Protein 8CDF (pdb70)

Solvent-accessible surface area: 15017 Å² total; per-residue (Å²): 166,84,44,17,1,68,16,68,91,11,105,66,9,108,47,0,16,48,0,36,1,52,104,125,6,6,132,62,2,43,121,85,0,68,131,25,71,2,93,22,0,36,190,99,34,135,3,15,80,130,0,1,126,22,1,10,65,38,0,59,83,72,0,66,77,7,0,25,136,2,0,76,54,18,56,39,0,0,0,9,0,25,2,67,44,4,92,60,54,163,20,8,63,49,0,0,18,4,0,0,0,0,0,9,10,0,2,80,1,49,146,6,92,100,44,37,64,7,18,0,85,61,61,51,119,163,178,94,211,97,38,132,38,28,58,46,3,16,1,18,17,1,78,65,132,102,66,11,29,0,1,0,35,0,9,0,6,52,88,68,25,97,46,3,38,16,20,0,0,0,0,68,43,6,88,94,11,87,83,29,40,162,65,104,5,0,117,78,80,3,90,0,16,32,83,177,144,177,55,7,127,15,27,0,4,72,74,34,180,120,44,95,20,5,1,27,6,14,50,79,36,10,54,54,151,64,175,97,2,23,63,13,11,59,84,0,24,93,12,1,54,105,7,190,15,46,17,50,2,65,9,60,34,0,54,0,0,0,0,9,5,31,10,0,0,4,2,45,41,104,16,71,100,70,116,95,9,68,8,7,38,1,58,2,55,0,64,27,56,104,104,67,165,140,217,149,118,174,237

InterPro domains:
  IPR015038 Glutarate 2-hydroxylase GlaH [MF_01083] (1-325)
  IPR015038 Glutarate 2-hydroxylase GlaH [NF002814] (1-315)
  IPR015038 Glutarate 2-hydroxylase GlaH [PF08943] (21-314)
  IPR042098 Glutarate 2-hydroxylase superfamily [G3DSA:3.60.130.10] (15-325)
  IPR050411 Alpha-ketoglutarate-dependent hydroxylases [PTHR10696] (65-309)

GO terms:
  GO:0008198 ferrous iron binding (F, IDA)
  GO:0019477 L-lysine catabolic process (P, IDA)
  GO:0050498 oxidoreductase activity, acting on paired donors, with incorporation or reduction of molecular oxygen, with 2-oxoglutarate as one donor, and the other dehydrogenated (F, IDA)
  GO:0005506 iron ion binding (F, IDA)
  GO:0042802 identical protein binding (F, IDA)
  GO:0032991 protein-containing complex (C, IDA)
  GO:0090549 response to carbon starvation (P, IEP)
  GO:0106343 glutarate dioxygenase activity (F, IDA)

Secondary structure (DSSP, 8-state):
--TTEEEEE-SS-TTEEEEEE-HHHHHHHHHHTTTS-HHHHHH-THHHHHHHHHHHHTTTT-HHHHHHHHHH-TT--EEEEEETT--SGGGHHHHHHHHHHHHHHHEEEPPBTTTTBSSEEEEE---TT-TTS-EEEE-S-TTSSS---EEEEEEEEEES--B-PEEEEEGGG-TTHHHHHTSGGGGS-EEE-------EEE-SEEE-TTS-EEE---TTTEE--SHHHHHHHHHHHHHHHT-TT-EEE---TT-EEEEETTTEEEEE--B---TT-EEEEEEEEEEE-----------

Organism: Escherichia coli (strain K12) (NCBI:txid83333)

Sequence (299 aa):
QYSGFTLTPSAQSPRLLELTFTEQTTKQFLEQVAEWPVQALEYKSFLRFRVAKILDDLCANQLQPLLLKTLLNRAEGALLINAVGVDDVKQADEMVKLATAVAHLIGRSNFDAMSGQYYARFVVKNYLRQPHRVMELHNDGTYVEEITDYVLMMKIDEQNMQGGNSLLLHLDDWEHLDNYFRHPLARRPMRFAAPPSKDVFHPVFDVDQQ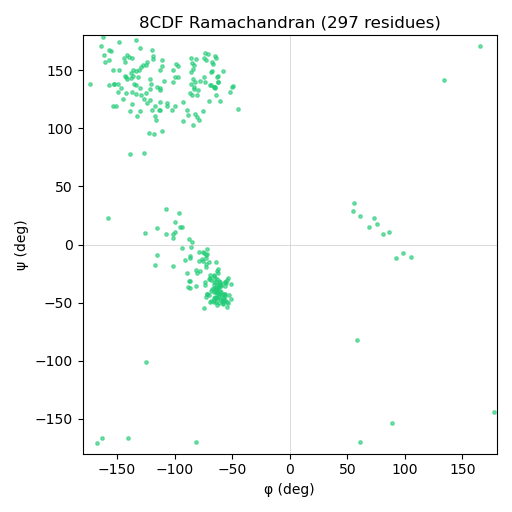GRPVMRYIDQFVQPKDFEEGVWLSELSDAIETSKGILSVPVPVGKFLLINNLFWLHGRDRFTPHPDLRRELMRQRGYFAYASNHYQTHQ

B-factor: mean 39.05, std 11.15, range [24.33, 93.3]

Nearest PDB structures (foldseek):
  8cdf-assembly1_A  TM=1.003E+00  e=8.420E-69  Escherichia coli
  2r6s-assembly1_A  TM=1.002E+00  e=2.067E-64  Escherichia coli
  6gpe-assembly2_B  TM=1.002E+00  e=1.137E-63  Escherichia coli K-12
  6hl9-assembly1_A  TM=9.805E-01  e=5.601E-62  Escherichia coli K-12
  6hl9-assembly2_B  TM=9.867E-01  e=1.314E-61  Escherichia coli K-12

Foldseek 3Di:
DFQQWDWAADPQDNQEIEIEGEQVLLVQLCVVCVVAFVVNCFVDVVVLQVSLVSSCVSRVVPLLVVLQCSLPDLSHNKYKYFYPPQAALVCLRSLVSVVSSNVNSFFAFDQDPVPRTSKDKDKDADVVNALQDWFAWFFPDLFDDDDWFKKKKAWNDWDPWAFWFKKKAFLVLQPCNCVLCVDVQQFFWFWFCDDPHDIDTGGQWDADPVRHIWGHDDPVGTDDPDPVNVVSVVVVRVSRRPGPRMTGHHHHNRMMMMGGRGRMIMIIHRIDHDNPTMIMMMMTIGDTDDDDPDDDDDD

Structure (mmCIF, N/CA/C/O backbone):
data_8CDF
#
_entry.id   8CDF
#
_cell.length_a   121.132
_cell.length_b   121.132
_cell.length_c   136.487
_cell.angle_alpha   90.000
_cell.angle_beta   90.000
_cell.angle_gamma   90.000
#
_symmetry.space_group_name_H-M   'I 4 2 2'
#
loop_
_entity.id
_entity.type
_entity.pdbx_description
1 polymer 'Glutarate 2-hydroxylase'
2 non-polymer 'FE (II) ION'
3 water water
#
loop_
_atom_site.group_PDB
_atom_site.id
_atom_site.type_symbol
_atom_site.label_atom_id
_atom_site.label_alt_id
_atom_site.label_comp_id
_atom_site.label_asym_id
_atom_site.label_entity_id
_atom_site.label_seq_id
_atom_site.pdbx_PDB_ins_code
_atom_site.Cartn_x
_atom_site.Cartn_y
_atom_site.Cartn_z
_atom_site.occupancy
_atom_site.B_iso_or_equiv
_atom_site.auth_seq_id
_atom_site.auth_comp_id
_atom_site.auth_asym_id
_atom_site.auth_atom_id
_atom_site.pdbx_PDB_model_num
ATOM 1 N N . GLN A 1 2 ? 46.07567 9.39496 19.46239 1.000 60.41727 16 GLN A N 1
ATOM 2 C CA . GLN A 1 2 ? 47.19440 8.90133 18.66014 1.000 61.31578 16 GLN A CA 1
ATOM 3 C C . GLN A 1 2 ? 48.56276 9.12627 19.32654 1.000 57.99289 16 GLN A C 1
ATOM 4 O O . GLN A 1 2 ? 48.69035 9.84475 20.32943 1.000 51.75480 16 GLN A O 1
ATOM 10 N N . TYR A 1 4 ? 52.12326 9.15618 19.24391 1.000 51.62221 18 TYR A N 1
ATOM 11 C CA . TYR A 1 4 ? 53.32332 9.69653 18.60867 1.000 46.50202 18 TYR A CA 1
ATOM 12 C C . TYR A 1 4 ? 54.54048 9.40663 19.46818 1.000 42.81848 18 TYR A C 1
ATOM 13 O O . TYR A 1 4 ? 54.41195 8.99134 20.60723 1.000 46.74445 18 TYR A O 1
ATOM 22 N N . SER A 1 5 ? 55.72820 9.66833 18.93577 1.000 44.19965 19 SER A N 1
ATOM 23 C CA . SER A 1 5 ? 56.95804 9.41481 19.67707 1.000 44.56683 19 SER A CA 1
ATOM 24 C C . SER A 1 5 ? 57.19326 10.54380 20.67814 1.000 47.85707 19 SER A C 1
ATOM 25 O O . SER A 1 5 ? 57.55471 11.65865 20.29226 1.000 48.56654 19 SER A O 1
ATOM 28 N N . GLY A 1 6 ? 56.98577 10.26431 21.96642 1.000 41.36317 20 GLY A N 1
ATOM 29 C CA . GLY A 1 6 ? 57.27439 11.21224 23.01920 1.000 43.10339 20 GLY A CA 1
ATOM 30 C C . GLY A 1 6 ? 56.07786 11.98702 23.52592 1.000 39.75230 20 GLY A C 1
ATOM 31 O O . GLY A 1 6 ? 56.20683 12.71799 24.51689 1.000 41.19951 20 GLY A O 1
ATOM 32 N N . PHE A 1 7 ? 54.92367 11.86111 22.88382 1.000 40.50953 21 PHE A N 1
ATOM 33 C CA . PHE A 1 7 ? 53.74679 12.58283 23.34094 1.000 39.87357 21 PHE A CA 1
ATOM 34 C C . PHE A 1 7 ? 52.51489 11.85286 22.84114 1.000 39.88766 21 PHE A C 1
ATOM 35 O O . PHE A 1 7 ? 52.60133 10.96987 21.98659 1.000 40.87282 21 PHE A O 1
ATOM 43 N N . THR A 1 8 ? 51.36096 12.23790 23.38534 1.000 39.07670 22 THR A N 1
ATOM 44 C CA . THR A 1 8 ? 50.07101 11.75124 22.92221 1.000 41.20674 22 THR A CA 1
ATOM 45 C C . THR A 1 8 ? 49.18842 12.93280 22.55673 1.000 40.36955 22 THR A C 1
ATOM 46 O O . THR A 1 8 ? 49.35689 14.04077 23.07265 1.000 39.33131 22 THR A O 1
ATOM 50 N N . LEU A 1 9 ? 48.24010 12.68189 21.66018 1.000 40.19563 23 LEU A N 1
ATOM 51 C CA . LEU A 1 9 ? 47.39916 13.72834 21.09131 1.000 43.58912 23 LEU A CA 1
ATOM 52 C C . LEU A 1 9 ? 45.95945 13.23449 21.03538 1.000 46.18950 23 LEU A C 1
ATOM 53 O O . LEU A 1 9 ? 45.68586 12.21970 20.38829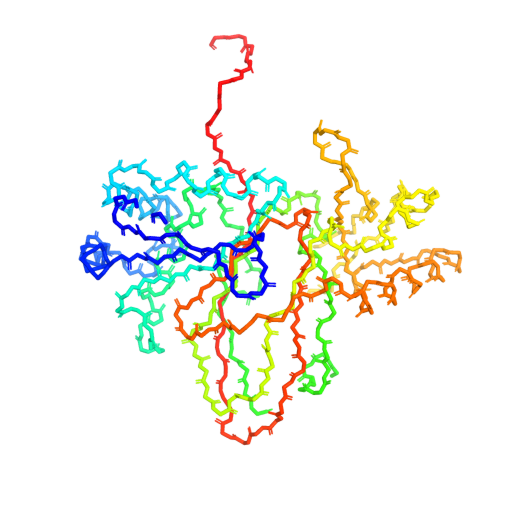 1.000 49.20764 23 LEU A O 1
ATOM 58 N N . THR A 1 10 ? 45.03537 13.94115 21.69871 1.000 40.51345 24 THR A N 1
ATOM 59 C CA . THR A 1 10 ? 43.62335 13.52456 21.73854 1.000 41.98872 24 THR A CA 1
ATOM 60 C C . THR A 1 10 ? 42.70372 14.73669 21.68993 1.000 38.26233 24 THR A C 1
ATOM 61 O O . THR A 1 10 ? 43.02576 15.77811 22.27298 1.000 42.00808 24 THR A O 1
ATOM 65 N N . PRO A 1 11 ? 41.54949 14.62509 21.03464 1.000 41.31610 25 PRO A N 1
ATOM 66 C CA . PRO A 1 11 ? 40.61150 15.75731 20.99272 1.000 38.87720 25 PRO A CA 1
ATOM 67 C C . PRO A 1 11 ? 40.09259 16.13891 22.37330 1.000 44.64621 25 PRO A C 1
ATOM 68 O O . PRO A 1 11 ? 39.84242 15.28525 23.22627 1.000 44.10379 25 PRO A O 1
ATOM 72 N N . SER A 1 12 ? 39.90345 17.44234 22.57290 1.000 37.93084 26 SER A N 1
ATOM 73 C CA . SER A 1 12 ? 39.38589 17.95218 23.82520 1.000 40.86569 26 SER A CA 1
ATOM 74 C C . SER A 1 12 ? 37.91337 17.60233 23.98938 1.000 40.70371 26 SER A C 1
ATOM 75 O O . SER A 1 12 ? 37.19502 17.33137 23.02498 1.000 38.95071 26 SER A O 1
ATOM 78 N N . ALA A 1 13 ? 37.44912 17.72075 25.22843 1.000 37.41126 27 ALA A N 1
ATOM 79 C CA . ALA A 1 13 ? 36.03585 17.57457 25.54107 1.000 39.92228 27 ALA A CA 1
ATOM 80 C C . ALA A 1 13 ? 35.20576 18.77988 25.12316 1.000 42.14922 27 ALA A C 1
ATOM 81 O O . ALA A 1 13 ? 33.97409 18.68619 25.10953 1.000 44.18502 27 ALA A O 1
ATOM 83 N N . GLN A 1 14 ? 35.82482 19.91833 24.81102 1.000 35.12867 28 GLN A N 1
ATOM 84 C CA . GLN A 1 14 ? 35.02325 21.06503 24.42434 1.000 33.07230 28 GLN A CA 1
ATOM 85 C C . GLN A 1 14 ? 34.75740 21.11919 22.92574 1.000 31.84840 28 GLN A C 1
ATOM 86 O O . GLN A 1 14 ? 33.75702 21.71941 22.51345 1.000 32.91783 28 GLN A O 1
ATOM 92 N N . SER A 1 15 ? 35.61603 20.49986 22.11409 1.000 34.16550 29 SER A N 1
ATOM 93 C CA . SER A 1 15 ? 35.58163 20.64812 20.66187 1.000 33.75532 29 SER A CA 1
ATOM 94 C C . SER A 1 15 ? 36.55410 19.71024 19.97167 1.000 33.03525 29 SER A C 1
ATOM 95 O O . SER A 1 15 ? 37.69850 19.56528 20.41037 1.000 34.27977 29 SER A O 1
ATOM 98 N N . PRO A 1 16 ? 36.15877 19.08371 18.85948 1.000 37.15572 30 PRO A N 1
ATOM 99 C CA . PRO A 1 16 ? 37.14933 18.37587 18.03485 1.000 34.05798 30 PRO A CA 1
ATOM 100 C C . PRO A 1 16 ? 38.18959 19.30652 17.41882 1.000 33.52668 30 PRO A C 1
ATOM 101 O O . PRO A 1 16 ? 39.21993 18.82461 16.94673 1.000 33.53793 30 PRO A O 1
ATOM 105 N N . ARG A 1 17 ? 37.95741 20.61538 17.41014 1.000 31.37680 31 ARG A N 1
ATOM 106 C CA . ARG A 1 17 ? 38.93420 21.52444 16.80337 1.000 33.76347 31 ARG A CA 1
ATOM 107 C C . ARG A 1 17 ? 40.13705 21.78123 17.70314 1.000 35.94918 31 ARG A C 1
ATOM 108 O O . ARG A 1 17 ? 41.20572 22.15577 17.20353 1.000 37.52972 31 ARG A O 1
ATOM 116 N N . LEU A 1 18 ? 39.98313 21.58378 19.00898 1.000 35.95900 32 LEU A N 1
ATOM 117 C CA . LEU A 1 18 ? 41.03208 21.80924 19.99804 1.000 32.81047 32 LEU A CA 1
ATOM 118 C C . LEU A 1 18 ? 41.63344 20.47219 20.40358 1.000 36.06781 32 LEU A C 1
ATOM 119 O O . LEU A 1 18 ? 40.94760 19.64471 21.00978 1.000 36.11163 32 LEU A O 1
ATOM 124 N N . LEU A 1 19 ? 42.90825 20.27118 20.09662 1.000 32.67387 33 LEU A N 1
ATOM 125 C CA . LEU A 1 19 ? 43.59587 19.02782 20.41080 1.000 36.04540 33 LEU A CA 1
ATOM 126 C C . LEU A 1 19 ? 44.43826 19.17146 21.67309 1.000 38.33556 33 LEU A C 1
ATOM 127 O O . LEU A 1 19 ? 45.04312 20.21862 21.92104 1.000 37.11579 33 LEU A O 1
ATOM 132 N N . GLU A 1 20 ? 44.50387 18.10320 22.46056 1.000 35.69110 34 GLU A N 1
ATOM 133 C CA . GLU A 1 20 ? 45.26498 18.10409 23.70015 1.000 35.10334 34 GLU A CA 1
ATOM 134 C C . GLU A 1 20 ? 46.52645 17.28543 23.49477 1.000 36.37623 34 GLU A C 1
ATOM 135 O O . GLU A 1 20 ? 46.45598 16.09477 23.17530 1.000 36.50308 34 GLU A O 1
ATOM 141 N N . LEU A 1 21 ? 47.67623 17.93347 23.65238 1.000 34.29911 35 LEU A N 1
ATOM 142 C CA . LEU A 1 21 ? 48.97398 17.32077 23.42328 1.000 34.25696 35 LEU A CA 1
ATOM 143 C C . LEU A 1 21 ? 49.68228 17.22080 24.76915 1.000 36.27027 35 LEU A C 1
ATOM 144 O O . LEU A 1 21 ? 49.85236 18.23133 25.45641 1.000 33.66017 35 LEU A O 1
ATOM 149 N N . THR A 1 22 ? 50.07105 16.00252 25.15724 1.000 34.60836 36 THR A N 1
ATOM 150 C CA . THR A 1 22 ? 50.70537 15.75219 26.44741 1.000 36.18021 36 THR A CA 1
ATOM 151 C C . THR A 1 22 ? 52.04358 15.06445 26.22688 1.000 34.57647 36 THR A C 1
ATOM 152 O O . THR A 1 22 ? 52.10110 13.98710 25.62719 1.000 37.72136 36 THR A O 1
ATOM 156 N N . PHE A 1 23 ? 53.11246 15.68125 26.71156 1.000 35.21936 37 PHE A N 1
ATOM 157 C CA . PHE A 1 23 ? 54.42349 15.05674 26.65209 1.000 34.74974 37 PHE A CA 1
ATOM 158 C C . PHE A 1 23 ? 54.54180 14.00266 27.75578 1.000 40.60899 37 PHE A C 1
ATOM 159 O O . PHE A 1 23 ? 54.06488 14.20627 28.87899 1.000 35.28118 37 PHE A O 1
ATOM 167 N N . THR A 1 24 ? 55.17702 12.87263 27.42956 1.000 39.49043 38 THR A N 1
ATOM 168 C CA . THR A 1 24 ? 55.27866 11.77731 28.38709 1.000 43.30252 38 THR A CA 1
ATOM 169 C C . THR A 1 24 ? 56.26375 12.12141 29.49387 1.000 42.98310 38 THR A C 1
ATOM 170 O O . THR A 1 24 ? 57.14922 12.96258 29.33594 1.000 41.69939 38 THR A O 1
ATOM 174 N N . GLU A 1 25 ? 56.11518 11.42884 30.62401 1.000 43.63580 39 GLU A N 1
ATOM 175 C CA . GLU A 1 25 ? 57.00359 11.65589 31.75654 1.000 42.04940 39 GLU A CA 1
ATOM 176 C C . GLU A 1 25 ? 58.46877 11.55517 31.35693 1.000 41.46955 39 GLU A C 1
ATOM 177 O O . GLU A 1 25 ? 59.29121 12.37665 31.77812 1.000 44.62116 39 GLU A O 1
ATOM 183 N N . GLN A 1 26 ? 58.81812 10.55071 30.55099 1.000 44.51181 40 GLN A N 1
ATOM 184 C CA . GLN A 1 26 ? 60.21629 10.37233 30.16852 1.000 45.99374 40 GLN A CA 1
ATOM 185 C C . GLN A 1 26 ? 60.70088 11.53427 29.31181 1.000 44.74473 40 GLN A C 1
ATOM 186 O O . GLN A 1 26 ? 61.79727 12.06327 29.53144 1.000 47.48721 40 GLN A O 1
ATOM 192 N N . THR A 1 27 ? 59.90314 11.93627 28.31709 1.000 45.11247 41 THR A N 1
ATOM 193 C CA . THR A 1 27 ? 60.28443 13.07620 27.48455 1.000 43.99495 41 THR A CA 1
ATOM 194 C C . THR A 1 27 ? 60.50997 14.31761 28.33456 1.000 40.64399 41 THR A C 1
ATOM 195 O O . THR A 1 27 ? 61.49833 15.03746 28.15297 1.000 40.89671 41 THR A O 1
ATOM 199 N N . THR A 1 28 ? 59.62725 14.55311 29.30247 1.000 42.26793 42 THR A N 1
ATOM 200 C CA . THR A 1 28 ? 59.73043 15.74922 30.12566 1.000 37.78915 42 THR A CA 1
ATOM 201 C C . THR A 1 28 ? 61.00009 15.73700 30.96283 1.000 42.25531 42 THR A C 1
ATOM 202 O O . THR A 1 28 ? 61.72736 16.73688 31.00811 1.000 43.67922 42 THR A O 1
ATOM 206 N N . LYS A 1 29 ? 61.31612 14.60339 31.59735 1.000 43.31756 43 LYS A N 1
ATOM 207 C CA . LYS A 1 29 ? 62.53188 14.53315 32.40253 1.000 42.10236 43 LYS A CA 1
ATOM 208 C C . LYS A 1 29 ? 63.77015 14.74429 31.54379 1.000 43.27056 43 LYS A C 1
ATOM 209 O O . LYS A 1 29 ? 64.66961 15.50709 31.90997 1.000 41.00764 43 LYS A O 1
ATOM 215 N N . GLN A 1 30 ? 63.83238 14.07710 30.39010 1.000 43.61252 44 GLN A N 1
ATOM 216 C CA . GLN A 1 30 ? 64.97748 14.26311 29.50137 1.000 47.50901 44 GLN A CA 1
ATOM 217 C C . GLN A 1 30 ? 65.06903 15.70222 29.00564 1.000 43.24648 44 GLN A C 1
ATOM 218 O O . GLN A 1 30 ? 66.16738 16.25333 28.89009 1.000 42.30926 44 GLN A O 1
ATOM 224 N N . PHE A 1 31 ? 63.92757 16.32752 28.71357 1.000 39.59294 45 PHE A N 1
ATOM 225 C CA . PHE A 1 31 ? 63.94589 17.72027 28.26706 1.000 40.21397 45 PHE A CA 1
ATOM 226 C C . PHE A 1 31 ? 64.53491 18.61512 29.34300 1.000 40.58686 45 PHE A C 1
ATOM 227 O O . PHE A 1 31 ? 65.45224 19.40279 29.08070 1.000 37.84715 45 PHE A O 1
ATOM 235 N N . LEU A 1 32 ? 64.03222 18.48343 30.57628 1.000 40.84341 46 LEU A N 1
ATOM 236 C CA . LEU A 1 32 ? 64.49102 19.34225 31.66109 1.000 40.83175 46 LEU A CA 1
ATOM 237 C C . LEU A 1 32 ? 65.96968 19.12805 31.95229 1.000 42.64186 46 LEU A C 1
ATOM 238 O O . LEU A 1 32 ? 66.69207 20.08454 32.25577 1.000 41.24401 46 LEU A O 1
ATOM 243 N N . GLU A 1 33 ? 66.43614 17.88050 31.86334 1.000 41.07501 47 GLU A N 1
ATOM 244 C CA . GLU A 1 33 ? 67.86108 17.60173 32.00910 1.000 41.45225 47 GLU A CA 1
ATOM 245 C C . GLU A 1 33 ? 68.67428 18.35158 30.96680 1.000 42.88380 47 GLU A C 1
ATOM 246 O O . GLU A 1 33 ? 69.67979 18.99535 31.28766 1.000 44.01044 47 GLU A O 1
ATOM 252 N N . GLN A 1 34 ? 68.26080 18.26137 29.70226 1.000 40.22442 48 GLN A N 1
ATOM 253 C CA . GLN A 1 34 ? 69.06851 18.76537 28.60703 1.000 39.93674 48 GLN A CA 1
ATOM 254 C C . GLN A 1 34 ? 68.99230 20.27757 28.44471 1.000 43.84802 48 GLN A C 1
ATOM 255 O O . GLN A 1 34 ? 69.83194 20.84199 27.73766 1.000 47.67335 48 GLN A O 1
ATOM 261 N N . VAL A 1 35 ? 68.02615 20.95271 29.06727 1.000 40.29799 49 VAL A N 1
ATOM 262 C CA . VAL A 1 35 ? 67.98578 22.41182 29.04155 1.000 41.85969 49 VAL A CA 1
ATOM 263 C C . VAL A 1 35 ? 68.37583 23.01106 30.38674 1.000 45.29143 49 VAL A C 1
ATOM 264 O O . VAL A 1 35 ? 68.24970 24.22665 30.58193 1.000 42.01332 49 VAL A O 1
ATOM 268 N N . ALA A 1 36 ? 68.87107 22.19137 31.31972 1.000 43.87058 50 ALA A N 1
ATOM 269 C CA . ALA A 1 36 ? 69.18229 22.69658 32.65446 1.000 45.00162 50 ALA A CA 1
ATOM 270 C C . ALA A 1 36 ? 70.31209 23.72226 32.63571 1.000 46.43242 50 ALA A C 1
ATOM 271 O O . ALA A 1 36 ? 70.35636 24.60377 33.49938 1.000 44.53522 50 ALA A O 1
ATOM 273 N N . GLU A 1 37 ? 71.23012 23.63562 31.66995 1.000 44.87566 51 GLU A N 1
ATOM 274 C CA . GLU A 1 37 ? 72.36691 24.55233 31.67577 1.000 47.07093 51 GLU A CA 1
ATOM 275 C C . GLU A 1 37 ? 71.99607 25.98178 31.28401 1.000 49.26285 51 GLU A C 1
ATOM 276 O O . GLU A 1 37 ? 72.83885 26.87859 31.42716 1.000 50.53711 51 GLU A O 1
ATOM 282 N N . TRP A 1 38 ? 70.77536 26.22759 30.81507 1.000 44.67821 52 TRP A N 1
ATOM 283 C CA . TRP A 1 38 ? 70.34146 27.58749 30.48213 1.000 44.61741 52 TRP A CA 1
ATOM 284 C C . TRP A 1 38 ? 69.19880 28.00857 31.38858 1.000 43.61602 52 TRP A C 1
ATOM 285 O O . TRP A 1 38 ? 68.06499 27.52417 31.21335 1.000 45.70383 52 TRP A O 1
ATOM 296 N N . PRO A 1 39 ? 69.41972 28.89861 32.34797 1.000 41.95462 53 PRO A N 1
ATOM 297 C CA . PRO A 1 39 ? 68.28669 29.47092 33.07992 1.000 41.61152 53 PRO A CA 1
ATOM 298 C C . PRO A 1 39 ? 67.40398 30.27165 32.13812 1.000 42.65766 53 PRO A C 1
ATOM 299 O O . PRO A 1 39 ? 67.81996 30.66823 31.04369 1.000 38.19372 53 PRO A O 1
ATOM 303 N N . VAL A 1 40 ? 66.15973 30.49780 32.57351 1.000 40.66476 54 VAL A N 1
ATOM 304 C CA . VAL A 1 40 ? 65.24292 31.34159 31.80884 1.000 39.17722 54 VAL A CA 1
ATOM 305 C C . VAL A 1 40 ? 65.90913 32.66799 31.46742 1.000 40.65900 54 VAL A C 1
ATOM 306 O O . VAL A 1 40 ? 65.68357 33.23485 30.38746 1.000 35.58126 54 VAL A O 1
ATOM 310 N N . GLN A 1 41 ? 66.76425 33.16651 32.36726 1.000 40.79910 55 GLN A N 1
ATOM 311 C CA . GLN A 1 41 ? 67.42652 34.44823 32.15033 1.000 40.82458 55 GLN A CA 1
ATOM 312 C C . GLN A 1 41 ? 68.36483 34.40914 30.94052 1.000 39.68801 55 GLN A C 1
ATOM 313 O O . GLN A 1 41 ? 68.52274 35.41808 30.24412 1.000 35.63465 55 GLN A O 1
ATOM 319 N N . ALA A 1 42 ? 68.97273 33.25563 30.66159 1.000 36.83733 56 ALA A N 1
ATOM 320 C CA . ALA A 1 42 ? 69.75856 33.11028 29.44311 1.000 39.31442 56 ALA A CA 1
ATOM 321 C C . ALA A 1 42 ? 68.86671 33.13069 28.20068 1.000 32.85560 56 ALA A C 1
ATOM 322 O O . ALA A 1 42 ? 69.23480 33.72227 27.18521 1.000 35.78237 56 ALA A O 1
ATOM 324 N N . LEU A 1 43 ? 67.69279 32.49256 28.25973 1.000 33.68846 57 LEU A N 1
ATOM 325 C CA . LEU A 1 43 ? 66.74361 32.56585 27.14535 1.000 34.15786 57 LEU A CA 1
ATOM 326 C C . LEU A 1 43 ? 66.28715 33.99908 26.89138 1.000 34.30136 57 LEU A C 1
ATOM 327 O O . LEU A 1 43 ? 66.03587 34.38533 25.74412 1.000 33.59716 57 LEU A O 1
ATOM 332 N N . GLU A 1 44 ? 66.15238 34.79668 27.95623 1.000 33.81970 58 GLU A N 1
ATOM 333 C CA . GLU A 1 44 ? 65.75927 36.19089 27.79426 1.000 33.46913 58 GLU A CA 1
ATOM 334 C C . GLU A 1 44 ? 66.84688 36.99349 27.09606 1.000 37.63777 58 GLU A C 1
ATOM 335 O O . GLU A 1 44 ? 66.54903 37.87719 26.28514 1.000 34.75592 58 GLU A O 1
ATOM 341 N N . TYR A 1 45 ? 68.11153 36.71117 27.40493 1.000 34.54451 59 TYR A N 1
ATOM 342 C CA . TYR A 1 45 ? 69.20386 37.53083 26.89298 1.000 38.40780 59 TYR A CA 1
ATOM 343 C C . TYR A 1 45 ? 69.68964 37.09540 25.51453 1.000 34.61962 59 TYR A C 1
ATOM 344 O O . TYR A 1 45 ? 70.12762 37.94231 24.73061 1.000 36.47879 59 TYR A O 1
ATOM 353 N N . LYS A 1 46 ? 69.61477 35.80885 25.19611 1.000 30.42472 60 LYS A N 1
ATOM 354 C CA . LYS A 1 46 ? 70.10767 35.26957 23.92506 1.000 34.73955 60 LYS A CA 1
ATOM 355 C C . LYS A 1 46 ? 68.96483 34.56218 23.19664 1.000 34.51368 60 LYS A C 1
ATOM 356 O O . LYS A 1 46 ? 68.68821 33.38324 23.44274 1.000 32.81146 60 LYS A O 1
ATOM 362 N N . SER A 1 47 ? 68.31366 35.26937 22.27482 1.000 30.49025 61 SER A N 1
ATOM 363 C CA . SER A 1 47 ? 67.14954 34.68996 21.62410 1.000 28.96480 61 SER A CA 1
ATOM 364 C C . SER A 1 47 ? 67.47568 33.44166 20.80590 1.000 29.82053 61 SER A C 1
ATOM 365 O O . SER A 1 47 ? 66.57615 32.61524 20.60328 1.000 30.75041 61 SER A O 1
ATOM 368 N N . PHE A 1 48 ? 68.72522 33.23639 20.35307 1.000 30.31297 62 PHE A N 1
ATOM 369 C CA . PHE A 1 48 ? 68.95215 31.97286 19.65083 1.000 29.05495 62 PHE A CA 1
ATOM 370 C C . PHE A 1 48 ? 68.71487 30.77639 20.56952 1.000 31.14727 62 PHE A C 1
ATOM 371 O O . PHE A 1 48 ? 68.36242 29.69819 20.07656 1.000 31.63160 62 PHE A O 1
ATOM 379 N N . LEU A 1 49 ? 68.83537 30.95355 21.89013 1.000 30.81282 63 LEU A N 1
ATOM 380 C CA . LEU A 1 49 ? 68.62193 29.82635 22.79635 1.000 32.70232 63 LEU A CA 1
ATOM 381 C C . LEU A 1 49 ? 67.16840 29.40182 22.82962 1.000 31.97696 63 LEU A C 1
ATOM 382 O O . LEU A 1 49 ? 66.87430 28.23974 23.12838 1.000 34.07102 63 LEU A O 1
ATOM 387 N N . ARG A 1 50 ? 66.24831 30.32268 22.53178 1.000 29.36169 64 ARG A N 1
ATOM 388 C CA . ARG A 1 50 ? 64.83745 29.95176 22.44159 1.000 28.82676 64 ARG A CA 1
ATOM 389 C C . ARG A 1 50 ? 64.60780 28.89202 21.36996 1.000 30.92215 64 ARG A C 1
ATOM 390 O O . ARG A 1 50 ? 63.81528 27.95708 21.56218 1.000 28.98009 64 ARG A O 1
ATOM 398 N N . PHE A 1 51 ? 65.27579 29.02940 20.22369 1.000 28.54139 65 PHE A N 1
ATOM 399 C CA . PHE A 1 51 ? 65.17790 28.01355 19.18237 1.000 27.99557 65 PHE A CA 1
ATOM 400 C C . PHE A 1 51 ? 65.94976 26.75510 19.56739 1.000 32.42461 65 PHE A C 1
ATOM 401 O O . PHE A 1 51 ? 65.54729 25.64632 19.19445 1.000 32.74956 65 PHE A O 1
ATOM 409 N N . ARG A 1 52 ? 67.05667 26.89836 20.30605 1.000 29.63982 66 ARG A N 1
ATOM 410 C CA . ARG A 1 52 ? 67.82082 25.70811 20.67102 1.000 33.59835 66 ARG A CA 1
ATOM 411 C C . ARG A 1 52 ? 67.03902 24.79260 21.61081 1.000 34.39295 66 ARG A C 1
ATOM 412 O O . ARG A 1 52 ? 67.07287 23.56629 21.44631 1.000 35.58048 66 ARG A O 1
ATOM 420 N N . VAL A 1 53 ? 66.31309 25.35152 22.58564 1.000 32.16721 67 VAL A N 1
ATOM 421 C CA . VAL A 1 53 ? 65.53613 24.47131 23.45559 1.000 31.26768 67 VAL A CA 1
ATOM 422 C C . VAL A 1 53 ? 64.40493 23.84656 22.67590 1.000 32.93816 67 VAL A C 1
ATOM 423 O O . VAL A 1 53 ? 64.01084 22.70518 22.94704 1.000 33.90200 67 VAL A O 1
ATOM 427 N N . ALA A 1 54 ? 63.89161 24.55475 21.66395 1.000 31.27071 68 ALA A N 1
ATOM 428 C CA . ALA A 1 54 ? 62.93803 23.95733 20.73998 1.000 28.78506 68 ALA A CA 1
ATOM 429 C C . ALA A 1 54 ? 63.52191 22.72279 20.05186 1.000 33.03260 68 ALA A C 1
ATOM 430 O O . ALA A 1 54 ? 62.88520 21.66386 20.00660 1.000 33.69506 68 ALA A O 1
ATOM 432 N N . LYS A 1 55 ? 64.72789 22.84867 19.48758 1.000 32.67152 69 LYS A N 1
ATOM 433 C CA . LYS A 1 55 ? 65.37698 21.71197 18.83231 1.000 34.23676 69 LYS A CA 1
ATOM 434 C C . LYS A 1 55 ? 65.51464 20.51949 19.77615 1.000 34.68293 69 LYS A C 1
ATOM 435 O O . LYS A 1 55 ? 65.28358 19.36936 19.37915 1.000 34.17078 69 LYS A O 1
ATOM 441 N N . ILE A 1 56 ? 65.92875 20.77768 21.01640 1.000 35.53584 70 ILE A N 1
ATOM 442 C CA . ILE A 1 56 ? 66.13411 19.70412 21.99139 1.000 36.05507 70 ILE A CA 1
ATOM 443 C C . ILE A 1 56 ? 64.83052 18.94751 22.23031 1.000 37.71038 70 ILE A C 1
ATOM 444 O O . ILE A 1 56 ? 64.78743 17.71338 22.16201 1.000 38.31525 70 ILE A O 1
ATOM 449 N N . LEU A 1 57 ? 63.73091 19.68120 22.44352 1.000 33.03893 71 LEU A N 1
ATOM 450 C CA . LEU A 1 57 ? 62.43895 19.03407 22.65895 1.000 33.10343 71 LEU A CA 1
ATOM 451 C C . LEU A 1 57 ? 61.98771 18.24298 21.43073 1.000 37.56565 71 LEU A C 1
ATOM 452 O O . LEU A 1 57 ? 61.52565 17.09992 21.55860 1.000 36.33392 71 LEU A O 1
ATOM 457 N N . ASP A 1 58 ? 62.10188 18.83000 20.22907 1.000 33.63730 72 ASP A N 1
ATOM 458 C CA . ASP A 1 58 ? 61.69443 18.12182 19.01231 1.000 33.73143 72 ASP A CA 1
ATOM 459 C C . ASP A 1 58 ? 62.55432 16.87788 18.77956 1.000 36.88796 72 ASP A C 1
ATOM 460 O O . ASP A 1 58 ? 62.04208 15.81634 18.39345 1.000 37.70369 72 ASP A O 1
ATOM 465 N N . ASP A 1 59 ? 63.86416 16.99276 19.01305 1.000 38.23246 73 ASP A N 1
ATOM 466 C CA . ASP A 1 59 ? 64.74945 15.83474 18.89201 1.000 41.85387 73 ASP A CA 1
ATOM 467 C C . ASP A 1 59 ? 64.34906 14.70187 19.83485 1.000 41.93760 73 ASP A C 1
ATOM 468 O O . ASP A 1 59 ? 64.49079 13.52683 19.47823 1.000 43.02484 73 ASP A O 1
ATOM 473 N N . LEU A 1 60 ? 63.85975 15.02285 21.03392 1.000 38.52449 74 LEU A N 1
ATOM 474 C CA . LEU A 1 60 ? 63.42155 13.96642 21.93529 1.000 41.67483 74 LEU A CA 1
ATOM 475 C C . LEU A 1 60 ? 62.12825 13.32223 21.48966 1.000 42.65347 74 LEU A C 1
ATOM 476 O O . LEU A 1 60 ? 61.74421 12.29740 22.05698 1.000 42.22960 74 LEU A O 1
ATOM 481 N N . CYS A 1 61 ? 61.43629 13.90162 20.51527 1.000 40.53240 75 CYS A N 1
ATOM 482 C CA . CYS A 1 61 ? 60.21582 13.32278 19.98115 1.000 38.93190 75 CYS A CA 1
ATOM 483 C C . CYS A 1 61 ? 60.44799 12.75485 18.58835 1.000 38.68352 75 CYS A C 1
ATOM 484 O O . CYS A 1 61 ? 59.54652 12.76160 17.75448 1.000 40.58709 75 CYS A O 1
ATOM 487 N N . ALA A 1 62 ? 61.66746 12.29386 18.31709 1.000 39.49983 76 ALA A N 1
ATOM 488 C CA . ALA A 1 62 ? 62.00737 11.69676 17.02655 1.000 41.91356 76 ALA A CA 1
ATOM 489 C C . ALA A 1 62 ? 61.68119 12.63578 15.87014 1.000 43.17018 76 ALA A C 1
ATOM 490 O O . ALA A 1 62 ? 61.36154 12.18597 14.76934 1.000 40.71750 76 ALA A O 1
ATOM 492 N N . ASN A 1 63 ? 61.72367 13.94720 16.13343 1.000 41.89439 77 ASN A N 1
ATOM 493 C CA . ASN A 1 63 ? 61.42836 14.98238 15.14484 1.000 39.42846 77 ASN A CA 1
ATOM 494 C C . ASN A 1 63 ? 60.00911 14.87531 14.61208 1.000 37.62093 77 ASN A C 1
ATOM 495 O O . ASN A 1 63 ? 59.71140 15.34756 13.51483 1.000 38.24540 77 ASN A O 1
ATOM 500 N N . GLN A 1 64 ? 59.11156 14.275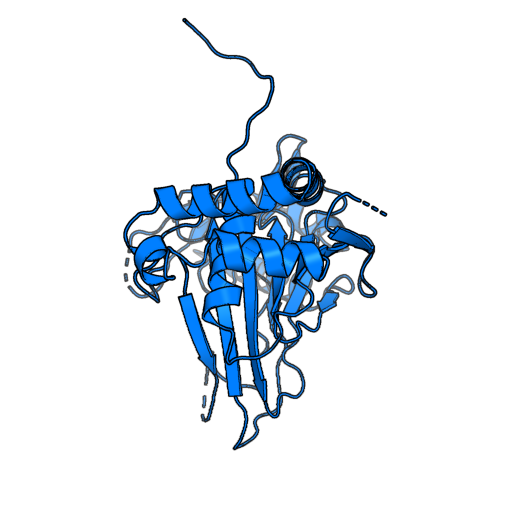16 15.39119 1.000 36.84365 78 GLN A N 1
ATOM 501 C CA . GLN A 1 64 ? 57.70407 14.22781 15.02541 1.000 39.18436 78 GLN A CA 1
ATOM 502 C C . GLN A 1 64 ? 56.91230 15.40477 15.57774 1.000 35.27196 78 GLN A C 1
ATOM 503 O O . GLN A 1 64 ? 55.77595 15.62389 15.14445 1.000 35.38956 78 GLN A O 1
ATOM 509 N N . LEU A 1 65 ? 57.48516 16.16002 16.51857 1.000 36.32077 79 LEU A N 1
ATOM 510 C CA . LEU A 1 65 ? 56.73240 17.20646 17.20190 1.000 33.81903 79 LEU A CA 1
ATOM 511 C C . LEU A 1 65 ? 56.51272 18.42121 16.30327 1.000 32.87019 79 LEU A C 1
ATOM 512 O O . LEU A 1 65 ? 55.37775 18.88019 16.13485 1.000 34.21304 79 LEU A O 1
ATOM 517 N N . GLN A 1 66 ? 57.58820 18.97708 15.74965 1.000 34.69767 80 GLN A N 1
ATOM 518 C CA . GLN A 1 66 ? 57.47379 20.16405 14.89999 1.000 31.99684 80 GLN A CA 1
ATOM 519 C C . GLN A 1 66 ? 56.48830 19.99793 13.74630 1.000 34.11697 80 GLN A C 1
ATOM 520 O O . GLN A 1 66 ? 55.61778 20.86646 13.58644 1.000 34.73196 80 GLN A O 1
ATOM 526 N N . PRO A 1 67 ? 56.53288 18.93128 12.93700 1.000 34.23160 81 PRO A N 1
ATOM 527 C CA . PRO A 1 67 ? 55.51456 18.79596 11.87154 1.000 36.09990 81 PRO A CA 1
ATOM 528 C C . PRO A 1 67 ? 54.09785 18.71005 12.39904 1.000 34.38081 81 PRO A C 1
ATOM 529 O O . PRO A 1 67 ? 53.16599 19.20773 11.74767 1.000 35.02398 81 PRO A O 1
ATOM 533 N N . LEU A 1 68 ? 53.90065 18.08124 13.56338 1.000 35.20235 82 LEU A N 1
ATOM 534 C CA . LEU A 1 68 ? 52.55154 17.94320 14.10264 1.000 33.19159 82 LEU A CA 1
ATOM 535 C C . LEU A 1 68 ? 52.02859 19.28013 14.60885 1.000 31.06932 82 LEU A C 1
ATOM 536 O O . LEU A 1 68 ? 50.86029 19.62281 14.38906 1.000 35.16433 82 LEU A O 1
ATOM 541 N N . LEU A 1 69 ? 52.87176 20.04198 15.30138 1.000 32.37077 83 LEU A N 1
ATOM 542 C CA . LEU A 1 69 ? 52.46285 21.37192 15.74684 1.000 32.32542 83 LEU A CA 1
ATOM 543 C C . LEU A 1 69 ? 52.01815 22.21430 14.56572 1.000 29.50883 83 LEU A C 1
ATOM 544 O O . LEU A 1 69 ? 50.94530 22.83049 14.59285 1.000 32.79025 83 LEU A O 1
ATOM 549 N N . LEU A 1 70 ? 52.83112 22.21786 13.50402 1.000 31.24927 84 LEU A N 1
ATOM 550 C CA . LEU A 1 70 ? 52.56238 23.01162 12.30855 1.000 32.34395 84 LEU A CA 1
ATOM 551 C C . LEU A 1 70 ? 51.31595 22.52351 11.58651 1.000 33.91798 84 LEU A C 1
ATOM 552 O O . LEU A 1 70 ? 50.43736 23.31944 11.23069 1.000 33.72891 84 LEU A O 1
ATOM 557 N N . LYS A 1 71 ? 51.22683 21.21242 11.34768 1.000 33.23410 85 LYS A N 1
ATOM 558 C CA . LYS A 1 71 ? 50.01666 20.65714 10.75170 1.000 36.18500 85 LYS A CA 1
ATOM 559 C C . LYS A 1 71 ? 48.77420 21.11127 11.51028 1.000 32.05022 85 LYS A C 1
ATOM 560 O O . LYS A 1 71 ? 47.78711 21.54462 10.90636 1.000 33.60475 85 LYS A O 1
ATOM 566 N N . THR A 1 72 ? 48.81034 21.02736 12.84104 1.000 30.34681 86 THR A N 1
ATOM 567 C CA . THR A 1 72 ? 47.62568 21.34578 13.63531 1.000 31.95459 86 THR A CA 1
ATOM 568 C C . THR A 1 72 ? 47.30252 22.83505 13.58299 1.000 30.90903 86 THR A C 1
ATOM 569 O O . THR A 1 72 ? 46.15592 23.23008 13.33889 1.000 30.54020 86 THR A O 1
ATOM 573 N N . LEU A 1 73 ? 48.30069 23.68036 13.82648 1.000 32.20299 87 LEU A N 1
ATOM 574 C CA . LEU A 1 73 ? 48.03728 25.11635 13.88612 1.000 29.91665 87 LEU A CA 1
ATOM 575 C C . LEU A 1 73 ? 47.59389 25.67617 12.53645 1.000 30.39098 87 LEU A C 1
ATOM 576 O O . LEU A 1 73 ? 46.75806 26.59005 12.48732 1.000 32.60039 87 LEU A O 1
ATOM 581 N N . LEU A 1 74 ? 48.12467 25.14735 11.43457 1.000 32.64855 88 LEU A N 1
ATOM 582 C CA . LEU A 1 74 ? 47.78762 25.64389 10.10359 1.000 31.03663 88 LEU A CA 1
ATOM 583 C C . LEU A 1 74 ? 46.54022 24.99777 9.52780 1.000 37.83901 88 LEU A C 1
ATOM 584 O O . LEU A 1 74 ? 46.05402 25.45077 8.48543 1.000 36.70750 88 LEU A O 1
ATOM 589 N N . ASN A 1 75 ? 46.02145 23.94736 10.16609 1.000 32.01396 89 ASN A N 1
ATOM 590 C CA . ASN A 1 75 ? 44.80395 23.28184 9.70431 1.000 32.59005 89 ASN A CA 1
ATOM 591 C C . ASN A 1 75 ? 43.59421 24.14164 10.06408 1.000 31.37129 89 ASN A C 1
ATOM 592 O O . ASN A 1 75 ? 43.27945 24.32011 11.24657 1.000 33.39493 89 ASN A O 1
ATOM 597 N N . ARG A 1 76 ? 42.90172 24.65315 9.04106 1.000 31.31723 90 ARG A N 1
ATOM 598 C CA . ARG A 1 76 ? 41.71483 25.46919 9.26179 1.000 30.16987 90 ARG A CA 1
ATOM 599 C C . ARG A 1 76 ? 40.67294 24.73664 10.10311 1.000 35.10493 90 ARG A C 1
ATOM 600 O O . ARG A 1 76 ? 39.93022 25.36691 10.86318 1.000 32.71884 90 ARG A O 1
ATOM 608 N N . ALA A 1 77 ? 40.58614 23.41112 9.97402 1.000 30.41105 91 ALA A N 1
ATOM 609 C CA . ALA A 1 77 ? 39.57681 22.68502 10.73887 1.000 34.73248 91 ALA A CA 1
ATOM 610 C C . ALA A 1 77 ? 39.91784 22.59455 12.22216 1.000 33.78238 91 ALA A C 1
ATOM 611 O O . ALA A 1 77 ? 39.02487 22.28918 13.02224 1.000 35.52355 91 ALA A O 1
ATOM 613 N N . GLU A 1 78 ? 41.18111 22.84140 12.60395 1.000 32.31063 92 GLU A N 1
ATOM 614 C CA . GLU A 1 78 ? 41.61017 22.73206 13.99334 1.000 33.39623 92 GLU A CA 1
ATOM 615 C C . GLU A 1 78 ? 42.23219 24.05705 14.39998 1.000 28.03602 92 GLU A C 1
ATOM 616 O O . GLU A 1 78 ? 41.50981 25.01521 14.70554 1.000 29.16892 92 GLU A O 1
ATOM 622 N N . GLY A 1 79 ? 43.55226 24.15224 14.42639 1.000 31.01501 93 GLY A N 1
ATOM 623 C CA . GLY A 1 79 ? 44.19833 25.42073 14.67690 1.000 32.13767 93 GLY A CA 1
ATOM 624 C C . GLY A 1 79 ? 44.39781 25.76670 16.13754 1.000 32.18748 93 GLY A C 1
ATOM 625 O O . GLY A 1 79 ? 44.75534 26.91562 16.44097 1.000 27.45620 93 GLY A O 1
ATOM 626 N N . ALA A 1 80 ? 44.18174 24.82062 17.05647 1.000 26.89731 94 ALA A N 1
ATOM 627 C CA . ALA A 1 80 ? 44.29075 25.11912 18.48133 1.000 28.05572 94 ALA A CA 1
ATOM 628 C C . ALA A 1 80 ? 44.75992 23.88276 19.23843 1.000 34.56304 94 ALA A C 1
ATOM 629 O O . ALA A 1 80 ? 44.32704 22.75672 18.95247 1.000 31.63446 94 ALA A O 1
ATOM 631 N N . LEU A 1 81 ? 45.66987 24.10634 20.18660 1.000 32.27731 95 LEU A N 1
ATOM 632 C CA . LEU A 1 81 ? 46.25919 23.05033 20.99238 1.000 30.20780 95 LEU A CA 1
ATOM 633 C C . LEU A 1 81 ? 46.19894 23.44762 22.45836 1.000 31.91162 95 LEU A C 1
ATOM 634 O O . LEU A 1 81 ? 46.33540 24.62229 22.81021 1.000 29.73209 95 LEU A O 1
ATOM 639 N N . LEU A 1 82 ? 45.98538 22.45624 23.31135 1.000 31.89096 96 LEU A N 1
ATOM 640 C CA . LEU A 1 82 ? 46.15638 22.59207 24.74961 1.000 29.07351 96 LEU A CA 1
ATOM 641 C C . LEU A 1 82 ? 47.27355 21.63902 25.12340 1.000 33.12259 96 LEU A C 1
ATOM 642 O O . LEU A 1 82 ? 47.14807 20.43142 24.90528 1.000 34.48713 96 LEU A O 1
ATOM 647 N N . ILE A 1 83 ? 48.36215 22.17038 25.66397 1.000 28.94748 97 ILE A N 1
ATOM 648 C CA . ILE A 1 83 ? 49.61666 21.43817 25.75567 1.000 31.65405 97 ILE A CA 1
ATOM 649 C C . ILE A 1 83 ? 50.04180 21.34489 27.21303 1.000 34.81105 97 ILE A C 1
ATOM 650 O O . ILE A 1 83 ? 49.85060 22.28658 27.98916 1.000 29.64657 97 ILE A O 1
ATOM 655 N N . ASN A 1 84 ? 50.60553 20.19527 27.58792 1.000 32.73332 98 ASN A N 1
ATOM 656 C CA . ASN A 1 84 ? 51.16303 20.02147 28.92001 1.000 33.28483 98 ASN A CA 1
ATOM 657 C C . ASN A 1 84 ? 52.22246 18.93600 28.85103 1.000 32.36021 98 ASN A C 1
ATOM 658 O O . ASN A 1 84 ? 52.33134 18.20875 27.86177 1.000 31.48387 98 ASN A O 1
ATOM 663 N N . ALA A 1 85 ? 53.02323 18.85523 29.91133 1.000 33.76335 99 ALA A N 1
ATOM 664 C CA . ALA A 1 85 ? 54.05996 17.84418 30.04328 1.000 35.08089 99 ALA A CA 1
ATOM 665 C C . ALA A 1 85 ? 53.91288 17.16765 31.40169 1.000 40.12764 99 ALA A C 1
ATOM 666 O O . ALA A 1 85 ? 53.85699 17.85257 32.42985 1.000 37.30221 99 ALA A O 1
ATOM 668 N N . VAL A 1 86 ? 53.86471 15.82875 31.40795 1.000 40.89427 100 VAL A N 1
ATOM 669 C CA . VAL A 1 86 ? 53.67479 15.09620 32.66252 1.000 38.55548 100 VAL A CA 1
ATOM 670 C C . VAL A 1 86 ? 54.82356 15.39658 33.60978 1.000 36.70268 100 VAL A C 1
ATOM 671 O O . VAL A 1 86 ? 55.99672 15.19361 33.27513 1.000 42.68309 100 VAL A O 1
ATOM 675 N N . GLY A 1 87 ? 54.49173 15.88786 34.80018 1.000 42.07784 101 GLY A N 1
ATOM 676 C CA . GLY A 1 87 ? 55.47580 16.22432 35.80796 1.000 42.47689 101 GLY A CA 1
ATOM 677 C C . GLY A 1 87 ? 55.70644 17.70798 35.98573 1.000 44.84812 101 GLY A C 1
ATOM 678 O O . GLY A 1 87 ? 56.38674 18.09753 36.94412 1.000 46.84008 101 GLY A O 1
ATOM 679 N N . VAL A 1 88 ? 55.18633 18.54535 35.08855 1.000 40.29247 102 VAL A N 1
ATOM 680 C CA . VAL A 1 88 ? 55.27821 19.99948 35.19959 1.000 39.32967 102 VAL A CA 1
ATOM 681 C C . VAL A 1 88 ? 53.86742 20.49937 35.48497 1.000 40.01723 102 VAL A C 1
ATOM 682 O O . VAL A 1 88 ? 53.04113 20.63809 34.57343 1.000 37.70086 102 VAL A O 1
ATOM 686 N N . ASP A 1 89 ? 53.56723 20.74976 36.76839 1.000 41.63736 103 ASP A N 1
ATOM 687 C CA . ASP A 1 89 ? 52.17706 21.05862 37.11325 1.000 36.79669 103 ASP A CA 1
ATOM 688 C C . ASP A 1 89 ? 52.02776 21.82750 38.42138 1.000 40.33270 103 ASP A C 1
ATOM 689 O O . ASP A 1 89 ? 50.94597 21.76960 39.01087 1.000 43.07638 103 ASP A O 1
ATOM 694 N N . ASP A 1 90 ? 53.04599 22.54355 38.88740 1.000 39.22033 104 ASP A N 1
ATOM 695 C CA . ASP A 1 90 ? 52.98171 23.27277 40.14652 1.000 41.19595 104 ASP A CA 1
ATOM 696 C C . ASP A 1 90 ? 53.72785 24.58646 39.98615 1.000 39.80448 104 ASP A C 1
ATOM 697 O O . ASP A 1 90 ? 54.76557 24.63100 39.32174 1.000 40.18929 104 ASP A O 1
ATOM 702 N N . VAL A 1 91 ? 53.22190 25.63692 40.63933 1.000 36.75959 105 VAL A N 1
ATOM 703 C CA . VAL A 1 91 ? 53.79831 26.97788 40.52368 1.000 35.41956 105 VAL A CA 1
ATOM 704 C C . VAL A 1 91 ? 55.29280 27.00498 40.82608 1.000 40.47076 105 VAL A C 1
ATOM 705 O O . VAL A 1 91 ? 56.02199 27.86190 40.30336 1.000 40.46659 105 VAL A O 1
ATOM 709 N N . LYS A 1 92 ? 55.78227 26.09219 41.67078 1.000 39.10238 106 LYS A N 1
ATOM 710 C CA . LYS A 1 92 ? 57.21832 26.06375 41.94196 1.000 38.89251 106 LYS A CA 1
ATOM 711 C C . LYS A 1 92 ? 58.02469 25.77243 40.68465 1.000 41.27582 106 LYS A C 1
ATOM 712 O O . LYS A 1 92 ? 59.22355 26.07362 40.64241 1.000 41.41249 106 LYS A O 1
ATOM 718 N N . GLN A 1 93 ? 57.39731 25.17873 39.66867 1.000 40.81900 107 GLN A N 1
ATOM 719 C CA . GLN A 1 93 ? 58.06372 24.83754 38.41958 1.000 40.11447 107 GLN A CA 1
ATOM 720 C C . GLN A 1 93 ? 57.85254 25.89584 37.33943 1.000 40.58759 107 GLN A C 1
ATOM 721 O O . GLN A 1 93 ? 57.90383 25.58771 36.14158 1.000 37.64885 107 GLN A O 1
ATOM 727 N N . ALA A 1 94 ? 57.63847 27.14608 37.74845 1.000 37.68886 108 ALA A N 1
ATOM 728 C CA . ALA A 1 94 ? 57.33095 28.19977 36.78738 1.000 38.30452 108 ALA A CA 1
ATOM 729 C C . ALA A 1 94 ? 58.40854 28.30578 35.71498 1.000 39.46325 108 ALA A C 1
ATOM 730 O O . ALA A 1 94 ? 58.09481 28.42147 34.52314 1.000 36.48364 108 ALA A O 1
ATOM 732 N N . ASP A 1 95 ? 59.68457 28.23013 36.11685 1.000 39.15619 109 ASP A N 1
ATOM 733 C CA . ASP A 1 95 ? 60.78097 28.34733 35.15435 1.000 38.40464 109 ASP A CA 1
ATOM 734 C C . ASP A 1 95 ? 60.77015 27.20888 34.14329 1.000 40.68371 109 ASP A C 1
ATOM 735 O O . ASP A 1 95 ? 61.01366 27.43260 32.94620 1.000 35.30858 109 ASP A O 1
ATOM 740 N N . GLU A 1 96 ? 60.49515 25.98236 34.60097 1.000 34.77975 110 GLU A N 1
ATOM 741 C CA . GLU A 1 96 ? 60.37237 24.86216 33.67348 1.000 34.67489 110 GLU A CA 1
ATOM 742 C C . GLU A 1 96 ? 59.19494 25.04902 32.72739 1.000 33.82625 110 GLU A C 1
ATOM 743 O O . GLU A 1 96 ? 59.27319 24.69245 31.54667 1.000 33.04903 110 GLU A O 1
ATOM 749 N N . MET A 1 97 ? 58.09096 25.58346 33.23456 1.000 34.07447 111 MET A N 1
ATOM 750 C CA . MET A 1 97 ? 56.96903 25.92433 32.37488 1.000 31.92145 111 MET A CA 1
ATOM 751 C C . MET A 1 97 ? 57.38319 26.90963 31.28947 1.000 32.06529 111 MET A C 1
ATOM 752 O O . MET A 1 97 ? 57.01551 26.75117 30.12210 1.000 32.31436 111 MET A O 1
ATOM 757 N N . VAL A 1 98 ? 58.12363 27.95449 31.66292 1.000 33.23948 112 VAL A N 1
ATOM 758 C CA . VAL A 1 98 ? 58.53128 28.94262 30.67029 1.000 32.03082 112 VAL A CA 1
ATOM 759 C C . VAL A 1 98 ? 59.41631 28.29000 29.61594 1.000 31.27845 112 VAL A C 1
ATOM 760 O O . VAL A 1 98 ? 59.25386 28.53351 28.41583 1.000 30.05347 112 VAL A O 1
ATOM 764 N N . LYS A 1 99 ? 60.33560 27.41432 30.03894 1.000 30.84991 113 LYS A N 1
ATOM 765 C CA . LYS A 1 99 ? 61.21264 26.73962 29.08369 1.000 32.76154 113 LYS A CA 1
ATOM 766 C C . LYS A 1 99 ? 60.42116 25.88001 28.10655 1.000 33.36153 113 LYS A C 1
ATOM 767 O O . LYS A 1 99 ? 60.69895 25.87427 26.89478 1.000 29.94066 113 LYS A O 1
ATOM 773 N N . LEU A 1 100 ? 59.42465 25.15043 28.61898 1.000 33.46781 114 LEU A N 1
ATOM 774 C CA . LEU A 1 100 ? 58.60113 24.27846 27.78559 1.000 30.55360 114 LEU A CA 1
ATOM 775 C C . LEU A 1 100 ? 57.79053 25.06756 26.76257 1.000 30.23042 114 LEU A C 1
ATOM 776 O O . LEU A 1 100 ? 57.73434 24.70923 25.57762 1.000 29.69917 114 LEU A O 1
ATOM 781 N N . ALA A 1 101 ? 57.09481 26.10995 27.21423 1.000 29.39561 115 ALA A N 1
ATOM 782 C CA . ALA A 1 101 ? 56.30375 26.89673 26.28093 1.000 29.31791 115 ALA A CA 1
ATOM 783 C C . ALA A 1 101 ? 57.20254 27.58157 25.25494 1.000 28.27079 115 ALA A C 1
ATOM 784 O O . ALA A 1 101 ? 56.85646 27.66477 24.07511 1.000 28.94204 115 ALA A O 1
ATOM 786 N N . THR A 1 102 ? 58.36727 28.06649 25.69215 1.000 31.12915 116 THR A N 1
ATOM 787 C CA . THR A 1 102 ? 59.34537 28.64857 24.77572 1.000 28.14220 116 THR A CA 1
ATOM 788 C C . THR A 1 102 ? 59.76886 27.64402 23.70406 1.000 31.75645 116 THR A C 1
ATOM 789 O O . THR A 1 102 ? 59.79743 27.96191 22.50570 1.000 28.28985 116 THR A O 1
ATOM 793 N N . ALA A 1 103 ? 60.10773 26.42195 24.12122 1.000 31.47484 117 ALA A N 1
ATOM 794 C CA . ALA A 1 103 ? 60.54739 25.39786 23.17374 1.000 30.96736 117 ALA A CA 1
ATOM 795 C C . ALA A 1 103 ? 59.46517 25.09699 22.14121 1.000 32.27396 117 ALA A C 1
ATOM 796 O O . ALA A 1 103 ? 59.74641 24.99353 20.93949 1.000 32.39136 117 ALA A O 1
ATOM 798 N N . VAL A 1 104 ? 58.21800 24.97872 22.58242 1.000 30.07332 118 VAL A N 1
ATOM 799 C CA . VAL A 1 104 ? 57.13437 24.69585 21.64829 1.000 29.56183 118 VAL A CA 1
ATOM 800 C C . VAL A 1 104 ? 56.93550 25.87107 20.69469 1.000 29.77113 118 VAL A C 1
ATOM 801 O O . VAL A 1 104 ? 56.85446 25.69029 19.47120 1.000 30.71702 118 VAL A O 1
ATOM 805 N N . ALA A 1 105 ? 56.87505 27.09656 21.23789 1.000 30.69923 119 ALA A N 1
ATOM 806 C CA . ALA A 1 105 ? 56.59425 28.26026 20.39155 1.000 28.76259 119 ALA A CA 1
ATOM 807 C C . ALA A 1 105 ? 57.65887 28.42722 19.31589 1.000 29.21957 119 ALA A C 1
ATOM 808 O O . ALA A 1 105 ? 57.34454 28.74327 18.16490 1.000 31.78763 119 ALA A O 1
ATOM 810 N N . HIS A 1 106 ? 58.91814 28.19934 19.65932 1.000 27.54624 120 HIS A N 1
ATOM 811 C CA . HIS A 1 106 ? 60.00378 28.47289 18.73155 1.000 31.64683 120 HIS A CA 1
ATOM 812 C C . HIS A 1 106 ? 60.31382 27.30207 17.80939 1.000 30.67588 120 HIS A C 1
ATOM 813 O O . HIS A 1 106 ? 61.24722 27.39208 17.01527 1.000 32.70029 120 HIS A O 1
ATOM 820 N N . LEU A 1 107 ? 59.52508 26.22753 17.86883 1.000 29.75974 121 LEU A N 1
ATOM 821 C CA . LEU A 1 107 ? 59.50028 25.24256 16.79372 1.000 30.11620 121 LEU A CA 1
ATOM 822 C C . LEU A 1 107 ? 58.61580 25.68888 15.63454 1.000 29.44920 121 LEU A C 1
ATOM 823 O O . LEU A 1 107 ? 58.76777 25.18456 14.52277 1.000 29.83884 121 LEU A O 1
ATOM 828 N N . ILE A 1 108 ? 57.67567 26.60022 15.87577 1.000 28.23540 122 ILE A N 1
ATOM 829 C CA . ILE A 1 108 ? 56.71205 26.99588 14.85505 1.000 30.10017 122 ILE A CA 1
ATOM 830 C C . ILE A 1 108 ? 56.84858 28.44205 14.44613 1.000 29.18927 122 ILE A C 1
ATOM 831 O O . ILE A 1 108 ? 56.19053 28.84908 13.48052 1.000 30.65353 122 ILE A O 1
ATOM 836 N N . GLY A 1 109 ? 57.65747 29.23168 15.14941 1.000 28.18067 123 GLY A N 1
ATOM 837 C CA . GLY A 1 109 ? 57.76615 30.64211 14.83457 1.000 30.31901 123 GLY A CA 1
ATOM 838 C C . GLY A 1 109 ? 58.68977 31.36460 15.78512 1.000 27.45598 123 GLY A C 1
ATOM 839 O O . GLY A 1 109 ? 59.70411 30.81374 16.21409 1.000 29.30776 123 GLY A O 1
ATOM 840 N N . ARG A 1 110 ? 58.36112 32.61234 16.11354 1.000 26.38920 124 ARG A N 1
ATOM 841 C CA . ARG A 1 110 ? 59.16924 33.39009 17.04293 1.000 25.89244 124 ARG A CA 1
ATOM 842 C C . ARG A 1 110 ? 58.23568 34.28786 17.82514 1.000 25.31629 124 ARG A C 1
ATOM 843 O O . ARG A 1 110 ? 57.35638 34.91674 17.22992 1.000 28.67333 124 ARG A O 1
ATOM 851 N N . SER A 1 111 ? 58.42841 34.33982 19.14110 1.000 25.25171 125 SER A N 1
ATOM 852 C CA . SER A 1 111 ? 57.61585 35.17760 20.01300 1.000 25.52803 125 SER A CA 1
ATOM 853 C C . SER A 1 111 ? 58.14320 36.60854 20.02190 1.000 27.76979 125 SER A C 1
ATOM 854 O O . SER A 1 111 ? 59.35139 36.83840 20.15749 1.000 27.36834 125 SER A O 1
ATOM 857 N N . ASN A 1 112 ? 57.22286 37.56500 19.91723 1.000 27.18003 126 ASN A N 1
ATOM 858 C CA . ASN A 1 112 ? 57.55666 38.98073 19.82679 1.000 29.24793 126 ASN A CA 1
ATOM 859 C C . ASN A 1 112 ? 57.80255 39.60237 21.20518 1.000 35.02028 126 ASN A C 1
ATOM 860 O O . ASN A 1 112 ? 57.30529 39.13918 22.24067 1.000 30.30242 126 ASN A O 1
ATOM 865 N N . PHE A 1 113 ? 58.59709 40.67735 21.19968 1.000 32.00400 127 PHE A N 1
ATOM 866 C CA . PHE A 1 113 ? 58.77828 41.51916 22.37733 1.000 34.37511 127 PHE A CA 1
ATOM 867 C C . PHE A 1 113 ? 57.43658 41.89958 22.99410 1.000 34.06366 127 PHE A C 1
ATOM 868 O O . PHE A 1 113 ? 56.49440 42.25874 22.28783 1.000 36.91211 127 PHE A O 1
ATOM 876 N N . ASP A 1 114 ? 57.35985 41.82781 24.32233 1.000 34.77075 128 ASP A N 1
ATOM 877 C CA . ASP A 1 114 ? 56.16270 42.18005 25.08570 1.000 39.62859 128 ASP A CA 1
ATOM 878 C C . ASP A 1 114 ? 56.45105 43.42805 25.91323 1.000 40.04190 128 ASP A C 1
ATOM 879 O O . ASP A 1 114 ? 57.28590 43.39166 26.81978 1.000 36.70337 128 ASP A O 1
ATOM 884 N N . ALA A 1 115 ? 55.74285 44.51789 25.61195 1.000 41.20230 129 ALA A N 1
ATOM 885 C CA . ALA A 1 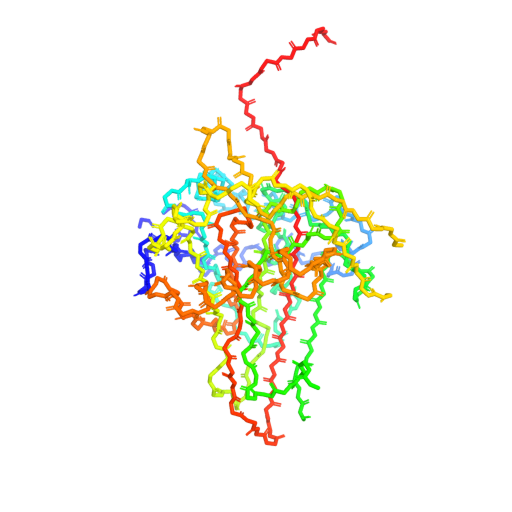115 ? 55.95823 45.77453 26.32625 1.000 45.57091 129 ALA A CA 1
ATOM 886 C C . ALA A 1 115 ? 55.61313 45.67150 27.81139 1.000 45.80662 129 ALA A C 1
ATOM 887 O O . ALA A 1 115 ? 56.20749 46.37697 28.63303 1.000 47.24973 129 ALA A O 1
ATOM 889 N N . MET A 1 116 ? 54.66861 44.80224 28.18742 1.000 48.11849 130 MET A N 1
ATOM 890 C CA . MET A 1 116 ? 54.28916 44.72106 29.59795 1.000 48.77057 130 MET A CA 1
ATOM 891 C C . MET A 1 116 ? 55.43702 44.20025 30.45629 1.000 49.21664 130 MET A C 1
ATOM 892 O O . MET A 1 116 ? 55.52012 44.51963 31.64961 1.000 50.26906 130 MET A O 1
ATOM 897 N N . SER A 1 117 ? 56.33532 43.41159 29.86832 1.000 41.86973 131 SER A N 1
ATOM 898 C CA . SER A 1 117 ? 57.43745 42.80458 30.59189 1.000 39.87931 131 SER A CA 1
ATOM 899 C C . SER A 1 117 ? 58.80945 43.26101 30.12671 1.000 41.42895 131 SER A C 1
ATOM 900 O O . SER A 1 117 ? 59.78979 43.02403 30.84237 1.000 38.04622 131 SER A O 1
ATOM 903 N N . GLY A 1 118 ? 58.91946 43.85426 28.94084 1.000 39.05049 132 GLY A N 1
ATOM 904 C CA . GLY A 1 118 ? 60.23324 44.08200 28.36967 1.000 38.83293 132 GLY A CA 1
ATOM 905 C C . GLY A 1 118 ? 60.96151 42.82540 27.94081 1.000 41.04265 132 GLY A C 1
ATOM 906 O O . GLY A 1 118 ? 62.17449 42.87229 27.71486 1.000 40.03076 132 GLY A O 1
ATOM 907 N N . GLN A 1 119 ? 60.25871 41.69536 27.82034 1.000 35.75468 133 GLN A N 1
ATOM 908 C CA . GLN A 1 119 ? 60.84894 40.40487 27.43085 1.000 34.55149 133 GLN A CA 1
ATOM 909 C C . GLN A 1 119 ? 59.97650 39.74485 26.36062 1.000 32.25488 133 GLN A C 1
ATOM 910 O O . GLN A 1 119 ? 58.90122 40.24492 26.01363 1.000 33.24793 133 GLN A O 1
ATOM 916 N N . TYR A 1 120 ? 60.43224 38.59359 25.85109 1.000 30.20130 134 TYR A N 1
ATOM 917 C CA . TYR A 1 120 ? 59.67326 37.87572 24.82864 1.000 28.21157 134 TYR A CA 1
ATOM 918 C C . TYR A 1 120 ? 58.46170 37.14772 25.39773 1.000 30.55563 134 TYR A C 1
ATOM 919 O O . TYR A 1 120 ? 57.67417 36.58655 24.63105 1.000 29.83698 134 TYR A O 1
ATOM 928 N N . TYR A 1 121 ? 58.30449 37.13699 26.71748 1.000 31.98456 135 TYR A N 1
ATOM 929 C CA . TYR A 1 121 ? 57.10649 36.61225 27.36216 1.000 31.78301 135 TYR A CA 1
ATOM 930 C C . TYR A 1 121 ? 56.77163 37.53675 28.51659 1.000 35.05774 135 TYR A C 1
ATOM 931 O O . TYR A 1 121 ? 57.61891 38.30146 28.97701 1.000 31.70290 135 TYR A O 1
ATOM 940 N N . ALA A 1 122 ? 55.52885 37.46216 28.99463 1.000 33.53416 136 ALA A N 1
ATOM 941 C CA . ALA A 1 122 ? 55.11641 38.21636 30.17076 1.000 32.08339 136 ALA A CA 1
ATOM 942 C C . ALA A 1 122 ? 54.43215 37.27094 31.14583 1.000 35.05628 136 ALA A C 1
ATOM 943 O O . ALA A 1 122 ? 53.61873 36.44068 30.73348 1.000 30.11087 136 ALA A O 1
ATOM 945 N N . ARG A 1 123 ? 54.78857 37.37975 32.42188 1.000 35.21182 137 ARG A N 1
ATOM 946 C CA . ARG A 1 123 ? 54.07711 36.73709 33.51717 1.000 36.67758 137 ARG A CA 1
ATOM 947 C C . ARG A 1 123 ? 53.35824 37.80998 34.32174 1.000 43.82513 137 ARG A C 1
ATOM 948 O O . ARG A 1 123 ? 53.89592 38.90082 34.53280 1.000 38.06793 137 ARG A O 1
ATOM 956 N N . PHE A 1 124 ? 52.14318 37.51251 34.76818 1.000 38.45565 138 PHE A N 1
ATOM 957 C CA . PHE A 1 124 ? 51.46100 38.46155 35.63138 1.000 44.78659 138 PHE A CA 1
ATOM 958 C C . PHE A 1 124 ? 50.57282 37.70517 36.60345 1.000 42.11206 138 PHE A C 1
ATOM 959 O O . PHE A 1 124 ? 50.07591 36.61489 36.30017 1.000 41.10025 138 PHE A O 1
ATOM 967 N N . VAL A 1 125 ? 50.38310 38.30031 37.77624 1.000 40.85845 139 VAL A N 1
ATOM 968 C CA . VAL A 1 125 ? 49.64526 37.68099 38.86851 1.000 40.71547 139 VAL A CA 1
ATOM 969 C C . VAL A 1 125 ? 48.36653 38.47181 39.08348 1.000 43.28618 139 VAL A C 1
ATOM 970 O O . VAL A 1 125 ? 48.38357 39.70684 39.09572 1.000 41.38803 139 VAL A O 1
ATOM 974 N N . VAL A 1 126 ? 47.25674 37.76041 39.23797 1.000 41.82183 140 VAL A N 1
ATOM 975 C CA . VAL A 1 126 ? 45.98048 38.35970 39.60210 1.000 44.23108 140 VAL A CA 1
ATOM 976 C C . VAL A 1 126 ? 45.70308 37.99619 41.06041 1.000 48.84949 140 VAL A C 1
ATOM 977 O O . VAL A 1 126 ? 45.67445 36.81026 41.41770 1.000 43.68296 140 VAL A O 1
ATOM 981 N N . LYS A 1 127 ? 45.52557 39.00827 41.90527 1.000 52.31019 141 LYS A N 1
ATOM 982 C CA . LYS A 1 127 ? 45.13354 38.78520 43.29096 1.000 55.87314 141 LYS A CA 1
ATOM 983 C C . LYS A 1 127 ? 44.56130 40.08103 43.84533 1.000 66.31733 141 LYS A C 1
ATOM 984 O O . LYS A 1 127 ? 44.73436 41.15476 43.25979 1.000 67.46700 141 LYS A O 1
ATOM 990 N N . ASN A 1 128 ? 43.84939 39.95557 44.96847 1.000 69.66353 142 ASN A N 1
ATOM 991 C CA . ASN A 1 128 ? 43.19573 41.08633 45.64070 1.000 67.34878 142 ASN A CA 1
ATOM 992 C C . ASN A 1 128 ? 42.20173 41.78790 44.71936 1.000 62.66712 142 ASN A C 1
ATOM 993 O O . ASN A 1 128 ? 42.37011 42.96048 44.39238 1.000 70.93940 142 ASN A O 1
ATOM 998 N N . TYR A 1 135 ? 38.08669 48.97017 36.34371 1.000 76.98489 149 TYR A N 1
ATOM 999 C CA . TYR A 1 135 ? 37.03716 48.51918 35.43233 1.000 74.56410 149 TYR A CA 1
ATOM 1000 C C . TYR A 1 135 ? 37.45172 47.26678 34.65911 1.000 76.94701 149 TYR A C 1
ATOM 1001 O O . TYR A 1 135 ? 36.70307 46.28548 34.60821 1.000 77.78926 149 TYR A O 1
ATOM 1010 N N . LEU A 1 136 ? 38.63558 47.31052 34.03697 1.000 75.34597 150 LEU A N 1
ATOM 1011 C CA . LEU A 1 136 ? 39.09547 46.16568 33.25574 1.000 75.97845 150 LEU A CA 1
ATOM 1012 C C . LEU A 1 136 ? 39.44687 44.97932 34.14298 1.000 79.55502 150 LEU A C 1
ATOM 1013 O O . LEU A 1 136 ? 39.33302 43.82615 33.70823 1.000 80.70046 150 LEU A O 1
ATOM 1018 N N . ARG A 1 137 ? 39.87254 45.23642 35.37671 1.000 80.10890 151 ARG A N 1
ATOM 1019 C CA . ARG A 1 137 ? 40.30445 44.19066 36.29455 1.000 84.65701 151 ARG A CA 1
ATOM 1020 C C . ARG A 1 137 ? 39.18403 43.70077 37.21083 1.000 81.59424 151 ARG A C 1
ATOM 1021 O O . ARG A 1 137 ? 39.46586 43.02609 38.20717 1.000 82.91991 151 ARG A O 1
ATOM 1029 N N . GLN A 1 138 ? 37.93195 44.01303 36.89204 1.000 78.99019 152 GLN A N 1
ATOM 1030 C CA . GLN A 1 138 ? 36.79537 43.56175 37.69478 1.000 76.10197 152 GLN A CA 1
ATOM 1031 C C . GLN A 1 138 ? 36.58823 42.05972 37.54173 1.000 71.53906 152 GLN A C 1
ATOM 1032 O O . GLN A 1 138 ? 36.41251 41.57840 36.41213 1.000 67.91957 152 GLN A O 1
ATOM 1038 N N . PRO A 1 139 ? 36.59078 41.28851 38.63638 1.000 69.86611 153 PRO A N 1
ATOM 1039 C CA . PRO A 1 139 ? 36.36374 39.83621 38.51010 1.000 61.81675 153 PRO A CA 1
ATOM 1040 C C . PRO A 1 139 ? 35.06174 39.48304 37.81305 1.000 59.29183 153 PRO A C 1
ATOM 1041 O O . PRO A 1 139 ? 35.01364 38.49127 37.07168 1.000 54.24529 153 PRO A O 1
ATOM 1045 N N . HIS A 1 140 ? 34.00202 40.27059 38.02170 1.000 59.07638 154 HIS A N 1
ATOM 1046 C CA . HIS A 1 140 ? 32.72079 39.98884 37.37896 1.000 64.57210 154 HIS A CA 1
ATOM 1047 C C . HIS A 1 140 ? 32.70564 40.33241 35.89022 1.000 65.90412 154 HIS A C 1
ATOM 1048 O O . HIS A 1 140 ? 31.73034 39.99523 35.20760 1.000 66.85697 154 HIS A O 1
ATOM 1055 N N . ARG A 1 141 ? 33.74854 40.97351 35.36356 1.000 61.16916 155 ARG A N 1
ATOM 1056 C CA . ARG A 1 141 ? 33.75521 41.39881 33.96761 1.000 64.86194 155 ARG A CA 1
ATOM 1057 C C . ARG A 1 141 ? 34.39110 40.32270 33.08886 1.000 61.44028 155 ARG A C 1
ATOM 1058 O O . ARG A 1 141 ? 35.54138 39.91892 33.31063 1.000 54.85018 155 ARG A O 1
ATOM 1066 N N . VAL A 1 142 ? 33.63391 39.86016 32.09464 1.000 55.09246 156 VAL A N 1
ATOM 1067 C CA . VAL A 1 142 ? 34.19873 39.02961 31.04190 1.000 50.93419 156 VAL A CA 1
ATOM 1068 C C . VAL A 1 142 ? 35.18792 39.85063 30.22196 1.000 49.31646 156 VAL A C 1
ATOM 1069 O O . VAL A 1 142 ? 34.92796 41.01093 29.88043 1.000 54.16577 156 VAL A O 1
ATOM 1073 N N . MET A 1 143 ? 36.34073 39.26353 29.91678 1.000 42.77867 157 MET A N 1
ATOM 1074 C CA . MET A 1 143 ? 37.21150 39.80301 28.87647 1.000 44.98352 157 MET A CA 1
ATOM 1075 C C . MET A 1 143 ? 36.68838 39.31823 27.52395 1.000 39.43852 157 MET A C 1
ATOM 1076 O O . MET A 1 143 ? 36.74549 38.12264 27.22270 1.000 35.56001 157 MET A O 1
ATOM 1081 N N . GLU A 1 144 ? 36.18020 40.23844 26.71059 1.000 36.93415 158 GLU A N 1
ATOM 1082 C CA . GLU A 1 144 ? 35.48144 39.85314 25.48866 1.000 36.99327 158 GLU A CA 1
ATOM 1083 C C . GLU A 1 144 ? 36.42384 39.19658 24.48062 1.000 31.05648 158 GLU A C 1
ATOM 1084 O O . GLU A 1 144 ? 37.63399 39.43109 24.47970 1.000 31.62133 158 GLU A O 1
ATOM 1090 N N . LEU A 1 145 ? 35.84281 38.37206 23.61107 1.000 30.83606 159 LEU A N 1
ATOM 1091 C CA . LEU A 1 145 ? 36.60796 37.66016 22.59528 1.000 30.77155 159 LEU A CA 1
ATOM 1092 C C . LEU A 1 145 ? 37.27798 38.64045 21.63680 1.000 30.56594 159 LEU A C 1
ATOM 1093 O O . LEU A 1 145 ? 36.67936 39.62851 21.22054 1.000 30.02265 159 LEU A O 1
ATOM 1098 N N . HIS A 1 146 ? 38.51542 38.34578 21.26033 1.000 27.78064 160 HIS A N 1
ATOM 1099 C CA . HIS A 1 146 ? 39.27251 39.25636 20.41008 1.000 28.44666 160 HIS A CA 1
ATOM 1100 C C . HIS A 1 146 ? 40.46769 38.52939 19.82229 1.000 28.97662 160 HIS A C 1
ATOM 1101 O O . HIS A 1 146 ? 40.81958 37.42301 20.24515 1.000 28.38896 160 HIS A O 1
ATOM 1108 N N . ASN A 1 147 ? 41.12428 39.21191 18.88018 1.000 27.97526 161 ASN A N 1
ATOM 1109 C CA . ASN A 1 147 ? 42.42664 38.84171 18.35162 1.000 27.94612 161 ASN A CA 1
ATOM 1110 C C . ASN A 1 147 ? 43.49810 39.72168 18.98940 1.000 28.22233 161 ASN A C 1
ATOM 1111 O O . ASN A 1 147 ? 43.25184 40.87734 19.33116 1.000 27.41907 161 ASN A O 1
ATOM 1116 N N . ASP A 1 148 ? 44.69674 39.16973 19.12651 1.000 27.35185 162 ASP A N 1
ATOM 1117 C CA . ASP A 1 148 ? 45.83453 39.93512 19.60794 1.000 29.26416 162 ASP A CA 1
ATOM 1118 C C . ASP A 1 148 ? 46.51284 40.66701 18.45631 1.000 28.01384 162 ASP A C 1
ATOM 1119 O O . ASP A 1 148 ? 46.34424 40.32418 17.28389 1.000 26.63093 162 ASP A O 1
ATOM 1124 N N . GLY A 1 149 ? 47.28948 41.69250 18.80204 1.000 28.84950 163 GLY A N 1
ATOM 1125 C CA . GLY A 1 149 ? 48.15262 42.30453 17.80134 1.000 30.21193 163 GLY A CA 1
ATOM 1126 C C . GLY A 1 149 ? 47.47422 43.20659 16.79888 1.000 30.17917 163 GLY A C 1
ATOM 1127 O O . GLY A 1 149 ? 48.07617 43.52634 15.76782 1.000 35.94790 163 GLY A O 1
ATOM 1128 N N . THR A 1 150 ? 46.25173 43.67581 17.07733 1.000 28.00896 164 THR A N 1
ATOM 1129 C CA . THR A 1 150 ? 45.53483 44.44760 16.07017 1.000 31.98916 164 THR A CA 1
ATOM 1130 C C . THR A 1 150 ? 46.03955 45.87654 15.92415 1.000 33.03258 164 THR A C 1
ATOM 1131 O O . THR A 1 150 ? 45.66397 46.54518 14.95715 1.000 31.89580 164 THR A O 1
ATOM 1135 N N . TYR A 1 151 ? 46.85910 46.37002 16.84339 1.000 30.86794 165 TYR A N 1
ATOM 1136 C CA . TYR A 1 151 ? 47.25697 47.77070 16.81507 1.000 33.28996 165 TYR A CA 1
ATOM 1137 C C . TYR A 1 151 ? 48.65799 47.97164 16.24607 1.000 39.07087 165 TYR A C 1
ATOM 1138 O O . TYR A 1 151 ? 49.19003 49.08154 16.33387 1.000 35.53192 165 TYR A O 1
ATOM 1147 N N . VAL A 1 152 ? 49.27500 46.92886 15.68153 1.000 34.74733 166 VAL A N 1
ATOM 1148 C CA . VAL A 1 152 ? 50.52834 47.06658 14.95031 1.000 38.58078 166 VAL A CA 1
ATOM 1149 C C . VAL A 1 152 ? 50.32179 46.60697 13.50868 1.000 40.32840 166 VAL A C 1
ATOM 1150 O O . VAL A 1 152 ? 49.30432 46.00717 13.16213 1.000 37.08820 166 VAL A O 1
ATOM 1154 N N . GLU A 1 153 ? 51.30658 46.92620 12.65938 1.000 40.78010 167 GLU A N 1
ATOM 1155 C CA . GLU A 1 153 ? 51.21794 46.60558 11.23427 1.000 41.25468 167 GLU A CA 1
ATOM 1156 C C . GLU A 1 153 ? 51.39483 45.11475 10.97292 1.000 39.38122 167 GLU A C 1
ATOM 1157 O O . GLU A 1 153 ? 50.67381 44.53367 10.15338 1.000 40.17009 167 GLU A O 1
ATOM 1163 N N . GLU A 1 154 ? 52.39040 44.49685 11.60878 1.000 38.97009 168 GLU A N 1
ATOM 1164 C CA . GLU A 1 154 ? 52.67541 43.07833 11.40447 1.000 45.03925 168 GLU A CA 1
ATOM 1165 C C . GLU A 1 154 ? 51.54689 42.20968 11.95679 1.000 41.09623 168 GLU A C 1
ATOM 1166 O O . GLU A 1 154 ? 50.88095 42.56831 12.92784 1.000 39.71249 168 GLU A O 1
ATOM 1172 N N . ILE A 1 155 ? 51.34546 41.05081 11.32854 1.000 38.66630 169 ILE A N 1
ATOM 1173 C CA . ILE A 1 155 ? 50.31990 40.10070 11.76050 1.000 36.98823 169 ILE A CA 1
ATOM 1174 C C . ILE A 1 155 ? 50.86373 39.23761 12.89536 1.000 33.87175 169 ILE A C 1
ATOM 1175 O O . ILE A 1 155 ? 51.97505 38.71007 12.80662 1.000 34.38509 169 ILE A O 1
ATOM 1180 N N . THR A 1 156 ? 50.06944 39.07859 13.95342 1.000 31.49892 170 THR A N 1
ATOM 1181 C CA . THR A 1 156 ? 50.30603 38.08591 14.99993 1.000 31.28392 170 THR A CA 1
ATOM 1182 C C . THR A 1 156 ? 49.61436 36.78645 14.60880 1.000 28.40514 170 THR A C 1
ATOM 1183 O O . THR A 1 156 ? 48.38568 36.75179 14.48093 1.000 28.70936 170 THR A O 1
ATOM 1187 N N . ASP A 1 157 ? 50.39702 35.73172 14.37928 1.000 25.48188 171 ASP A N 1
ATOM 1188 C CA . ASP A 1 157 ? 49.83101 34.46445 13.94056 1.000 29.23627 171 ASP A CA 1
ATOM 1189 C C . ASP A 1 157 ? 49.38923 33.56364 15.08885 1.000 24.66456 171 ASP A C 1
ATOM 1190 O O . ASP A 1 157 ? 48.46766 32.76363 14.90424 1.000 29.94544 171 ASP A O 1
ATOM 1195 N N . TYR A 1 158 ? 50.04907 33.61536 16.23630 1.000 24.32601 172 TYR A N 1
ATOM 1196 C CA . TYR A 1 158 ? 49.69227 32.71627 17.32655 1.000 25.94416 172 TYR A CA 1
ATOM 1197 C C . TYR A 1 158 ? 49.64846 33.44865 18.65843 1.000 30.03276 172 TYR A C 1
ATOM 1198 O O . TYR A 1 158 ? 50.36621 34.42366 18.88274 1.000 25.93273 172 TYR A O 1
ATOM 1207 N N . VAL A 1 159 ? 48.79224 32.95064 19.55104 1.000 25.36135 173 VAL A N 1
ATOM 1208 C CA . VAL A 1 159 ? 48.72645 33.39949 20.93626 1.000 25.24650 173 VAL A CA 1
ATOM 1209 C C . VAL A 1 159 ? 48.96974 32.18349 21.81957 1.000 30.62473 173 VAL A C 1
ATOM 1210 O O . VAL A 1 159 ? 48.39820 31.11473 21.57115 1.000 28.84038 173 VAL A O 1
ATOM 1214 N N . LEU A 1 160 ? 49.82182 32.34140 22.83015 1.000 27.17351 174 LEU A N 1
ATOM 1215 C CA . LEU A 1 160 ? 50.12650 31.28595 23.78748 1.000 29.53480 174 LEU A CA 1
ATOM 1216 C C . LEU A 1 160 ? 49.76981 31.78743 25.17997 1.000 33.25401 174 LEU A C 1
ATOM 1217 O O . LEU A 1 160 ? 50.28428 32.82374 25.60902 1.000 29.54743 174 LEU A O 1
ATOM 1222 N N . MET A 1 161 ? 48.91471 31.04617 25.89474 1.000 27.93844 175 MET A N 1
ATOM 1223 C CA . MET A 1 161 ? 48.46781 31.44283 27.23439 1.000 28.50763 175 MET A CA 1
ATOM 1224 C C . MET A 1 161 ? 48.63195 30.27628 28.19252 1.000 28.82439 175 MET A C 1
ATOM 1225 O O . MET A 1 161 ? 47.95440 29.25630 28.04017 1.000 28.30914 175 MET A O 1
ATOM 1230 N N . MET A 1 162 ? 49.50996 30.43610 29.18115 1.000 26.87799 176 MET A N 1
ATOM 1231 C CA . MET A 1 162 ? 49.89708 29.36760 30.09071 1.000 29.52407 176 MET A CA 1
ATOM 1232 C C . MET A 1 162 ? 49.44668 29.68675 31.50883 1.000 31.98208 176 MET A C 1
ATOM 1233 O O . MET A 1 162 ? 49.66194 30.79812 31.99346 1.000 30.49091 176 MET A O 1
ATOM 1238 N N . LYS A 1 163 ? 48.88173 28.69434 32.19691 1.000 28.71193 177 LYS A N 1
ATOM 1239 C CA . LYS A 1 163 ? 48.50498 28.83653 33.60114 1.000 28.52220 177 LYS A CA 1
ATOM 1240 C C . LYS A 1 163 ? 49.68786 28.44755 34.47107 1.000 30.26234 177 LYS A C 1
ATOM 1241 O O . LYS A 1 163 ? 50.08355 27.27989 34.49364 1.000 31.38139 177 LYS A O 1
ATOM 1247 N N . ILE A 1 164 ? 50.27076 29.42414 35.16153 1.000 30.51977 178 ILE A N 1
ATOM 1248 C CA . ILE A 1 164 ? 51.41326 29.16432 36.03370 1.000 32.51941 178 ILE A CA 1
ATOM 1249 C C . ILE A 1 164 ? 50.95895 28.78377 37.44282 1.000 34.35910 178 ILE A C 1
ATOM 1250 O O . ILE A 1 164 ? 51.58331 27.94982 38.10379 1.000 33.39325 178 ILE A O 1
ATOM 1255 N N . ASP A 1 165 ? 49.88254 29.39393 37.92898 1.000 31.64420 179 ASP A N 1
ATOM 1256 C CA . ASP A 1 165 ? 49.40217 29.13622 39.27555 1.000 34.96098 179 ASP A CA 1
ATOM 1257 C C . ASP A 1 165 ? 47.90999 29.40424 39.32274 1.000 35.89284 179 ASP A C 1
ATOM 1258 O O . ASP A 1 165 ? 47.39682 30.25310 38.58660 1.000 34.50322 179 ASP A O 1
ATOM 1263 N N . GLU A 1 166 ? 47.22125 28.67328 40.20018 1.000 33.73246 180 GLU A N 1
ATOM 1264 C CA . GLU A 1 166 ? 45.79340 28.87891 40.41135 1.000 36.64331 180 GLU A CA 1
ATOM 1265 C C . GLU A 1 166 ? 45.43049 28.43560 41.82021 1.000 36.32976 180 GLU A C 1
ATOM 1266 O O . GLU A 1 166 ? 45.62623 27.26797 42.16095 1.000 36.72624 180 GLU A O 1
ATOM 1272 N N . GLN A 1 167 ? 44.92717 29.36688 42.63670 1.000 35.79479 181 GLN A N 1
ATOM 1273 C CA . GLN A 1 167 ? 44.53078 29.07590 44.01325 1.000 37.15858 181 GLN A CA 1
ATOM 1274 C C . GLN A 1 167 ? 43.21007 29.76359 44.28831 1.000 35.56966 181 GLN A C 1
ATOM 1275 O O . GLN A 1 167 ? 43.06460 30.94847 43.98943 1.000 36.08096 181 GLN A O 1
ATOM 1281 N N . ASN A 1 168 ? 42.25257 29.03046 44.85639 1.000 35.73695 182 ASN A N 1
ATOM 1282 C CA . ASN A 1 168 ? 40.96580 29.61042 45.26214 1.000 38.33953 182 ASN A CA 1
ATOM 1283 C C . ASN A 1 168 ? 40.27077 30.31198 44.09698 1.000 33.59287 182 ASN A C 1
ATOM 1284 O O . ASN A 1 168 ? 39.61191 31.34086 44.26513 1.000 37.18577 182 ASN A O 1
ATOM 1289 N N . MET A 1 169 ? 40.42434 29.73900 42.90395 1.000 34.96650 183 MET A N 1
ATOM 1290 C CA . MET A 1 169 ? 39.87042 30.26674 41.66104 1.000 36.59732 183 MET A CA 1
ATOM 1291 C C . MET A 1 169 ? 38.58542 29.54301 41.28528 1.000 35.03490 183 MET A C 1
ATOM 1292 O O . MET A 1 169 ? 38.61691 28.34388 41.01012 1.000 36.46535 183 MET A O 1
ATOM 1297 N N . GLN A 1 170 ? 37.48125 30.28225 41.20897 1.000 34.57542 184 GLN A N 1
ATOM 1298 C CA . GLN A 1 170 ? 36.21181 29.77907 40.68834 1.000 36.53244 184 GLN A CA 1
ATOM 1299 C C . GLN A 1 170 ? 35.88645 30.51051 39.39050 1.000 37.14459 184 GLN A C 1
ATOM 1300 O O . GLN A 1 170 ? 35.64791 31.72172 39.40327 1.000 36.91548 184 GLN A O 1
ATOM 1306 N N . GLY A 1 171 ? 35.84818 29.77818 38.28242 1.000 29.14791 185 GLY A N 1
ATOM 1307 C CA . GLY A 1 171 ? 35.57561 30.40247 36.99807 1.000 33.48348 185 GLY A CA 1
ATOM 1308 C C . GLY A 1 171 ? 36.84751 30.88219 36.32493 1.000 31.10779 185 GLY A C 1
ATOM 1309 O O . GLY A 1 171 ? 37.92009 30.34674 36.59160 1.000 33.92209 185 GLY A O 1
ATOM 1310 N N . GLY A 1 172 ? 36.75341 31.89153 35.46358 1.000 34.42540 186 GLY A N 1
ATOM 1311 C CA . GLY A 1 172 ? 37.94314 32.36165 34.77564 1.000 37.37944 186 GLY A CA 1
ATOM 1312 C C . GLY A 1 172 ? 38.46017 31.44514 33.68373 1.000 34.64988 186 GLY A C 1
ATOM 1313 O O . GLY A 1 172 ? 39.65219 31.48958 33.36903 1.000 32.23334 186 GLY A O 1
ATOM 1314 N N . ASN A 1 173 ? 37.60720 30.58863 33.12269 1.000 29.26354 187 ASN A N 1
ATOM 1315 C CA . ASN A 1 173 ? 37.99504 29.77476 31.97776 1.000 30.72182 187 ASN A CA 1
ATOM 1316 C C . ASN A 1 173 ? 38.44181 30.65873 30.81517 1.000 29.56476 187 ASN A C 1
ATOM 1317 O O . ASN A 1 173 ? 37.96789 31.78127 30.64429 1.000 29.64084 187 ASN A O 1
ATOM 1322 N N . SER A 1 174 ? 39.36318 30.13948 30.00867 1.000 28.22062 188 SER A N 1
ATOM 1323 C CA . SER A 1 174 ? 39.58383 30.72874 28.69784 1.000 32.25787 188 SER A CA 1
ATOM 1324 C C . SER A 1 174 ? 38.34657 30.54416 27.82954 1.000 32.79931 188 SER A C 1
ATOM 1325 O O . SER A 1 174 ? 37.73699 29.46935 27.80309 1.000 34.02416 188 SER A O 1
ATOM 1328 N N . LEU A 1 175 ? 37.96660 31.60328 27.13135 1.000 28.99865 189 LEU A N 1
ATOM 1329 C CA . LEU A 1 175 ? 36.92356 31.54082 26.11795 1.000 27.72446 189 LEU A CA 1
ATOM 1330 C C . LEU A 1 175 ? 37.57734 31.49727 24.73934 1.000 29.05983 189 LEU A C 1
ATOM 1331 O O . LEU A 1 175 ? 38.56508 32.19723 24.49757 1.000 28.72574 189 LEU A O 1
ATOM 1336 N N . LEU A 1 176 ? 37.02949 30.68179 23.83378 1.000 29.82720 190 LEU A N 1
ATOM 1337 C CA . LEU A 1 176 ? 37.54959 30.57832 22.46824 1.000 27.17432 190 LEU A CA 1
ATOM 1338 C C . LEU A 1 176 ? 36.39673 30.57890 21.48165 1.000 30.74252 190 LEU A C 1
ATOM 1339 O O . LEU A 1 176 ? 35.33090 30.03019 21.76577 1.000 28.40681 190 LEU A O 1
ATOM 1344 N N . LEU A 1 177 ? 36.60787 31.18513 20.30700 1.000 27.71302 191 LEU A N 1
ATOM 1345 C CA . LEU A 1 177 ? 35.61880 31.09260 19.23656 1.000 27.67267 191 LEU A CA 1
ATOM 1346 C C . LEU A 1 177 ? 36.34789 30.89377 17.91826 1.000 30.17817 191 LEU A C 1
ATOM 1347 O O . LEU A 1 177 ? 37.12750 31.75963 17.49148 1.000 28.69854 191 LEU A O 1
ATOM 1352 N N . HIS A 1 178 ? 36.12703 29.73051 17.31525 1.000 27.48313 192 HIS A N 1
ATOM 1353 C CA . HIS A 1 178 ? 36.59275 29.43809 15.96714 1.000 28.85268 192 HIS A CA 1
ATOM 1354 C C . HIS A 1 178 ? 35.61160 30.05886 14.98524 1.000 31.31150 192 HIS A C 1
ATOM 1355 O O . HIS A 1 178 ? 34.39910 29.86806 15.11506 1.000 27.59471 192 HIS A O 1
ATOM 1362 N N . LEU A 1 179 ? 36.12918 30.83991 14.02113 1.000 28.76668 193 LEU A N 1
ATOM 1363 C CA . LEU A 1 179 ? 35.24516 31.57527 13.11791 1.000 25.40519 193 LEU A CA 1
ATOM 1364 C C . LEU A 1 179 ? 34.25947 30.65333 12.40717 1.000 28.58762 193 LEU A C 1
ATOM 1365 O O . LEU A 1 179 ? 33.12650 31.06118 12.12945 1.000 30.24081 193 LEU A O 1
ATOM 1370 N N . ASP A 1 180 ? 34.66322 29.41591 12.11061 1.000 27.34987 194 ASP A N 1
ATOM 1371 C CA . ASP A 1 180 ? 33.75845 28.48610 11.43956 1.000 32.18287 194 ASP A CA 1
ATOM 1372 C C . ASP A 1 180 ? 32.73200 27.85665 12.38241 1.000 32.62024 194 ASP A C 1
ATOM 1373 O O . ASP A 1 180 ? 31.81624 27.18405 11.90152 1.000 32.39024 194 ASP A O 1
ATOM 1378 N N . ASP A 1 181 ? 32.82515 28.09208 13.69349 1.000 31.00916 195 ASP A N 1
ATOM 1379 C CA . ASP A 1 181 ? 31.75337 27.76578 14.63681 1.000 31.71249 195 ASP A CA 1
ATOM 1380 C C . ASP A 1 181 ? 30.82387 28.93871 14.87455 1.000 35.58754 195 ASP A C 1
ATOM 1381 O O . ASP A 1 181 ? 29.86203 28.81409 15.64407 1.000 33.18335 195 ASP A O 1
ATOM 1386 N N . TRP A 1 182 ? 31.11301 30.08997 14.27603 1.000 34.05859 196 TRP A N 1
ATOM 1387 C CA . TRP A 1 182 ? 30.34827 31.30508 14.52325 1.000 30.26713 196 TRP A CA 1
ATOM 1388 C C . TRP A 1 182 ? 29.24591 31.39025 13.47204 1.000 39.93896 196 TRP A C 1
ATOM 1389 O O . TRP A 1 182 ? 29.50403 31.71204 12.30035 1.000 33.67116 196 TRP A O 1
ATOM 1400 N N . GLU A 1 183 ? 28.01372 31.11450 13.91406 1.000 38.36997 197 GLU A N 1
ATOM 1401 C CA . GLU A 1 183 ? 26.87030 30.97193 13.02355 1.000 42.60721 197 GLU A CA 1
ATOM 1402 C C . GLU A 1 183 ? 26.60944 32.23913 12.21198 1.000 42.77911 197 GLU A C 1
ATOM 1403 O O . GLU A 1 183 ? 26.19458 32.15725 11.05228 1.000 46.99014 197 GLU A O 1
ATOM 1409 N N . HIS A 1 184 ? 26.86099 33.41297 12.78730 1.000 39.71149 198 HIS A N 1
ATOM 1410 C CA . HIS A 1 184 ? 26.54633 34.67121 12.13221 1.000 42.71864 198 HIS A CA 1
ATOM 1411 C C . HIS A 1 184 ? 27.73137 35.27016 11.39055 1.000 37.95857 198 HIS A C 1
ATOM 1412 O O . HIS A 1 184 ? 27.66613 36.43603 10.98491 1.000 40.28768 198 HIS A O 1
ATOM 1419 N N . LEU A 1 185 ? 28.78172 34.48137 11.15599 1.000 36.82332 199 LEU A N 1
ATOM 1420 C CA . LEU A 1 185 ? 29.96002 34.98621 10.45448 1.000 36.65912 199 LEU A CA 1
ATOM 1421 C C . LEU A 1 185 ? 29.58948 35.60864 9.11035 1.000 38.91762 199 LEU A C 1
ATOM 1422 O O . LEU A 1 185 ? 29.95850 36.75271 8.81931 1.000 37.19832 199 LEU A O 1
ATOM 1427 N N . ASP A 1 186 ? 28.86807 34.86084 8.26622 1.000 38.49134 200 ASP A N 1
ATOM 1428 C CA . ASP A 1 186 ? 28.57160 35.35984 6.92417 1.000 38.32535 200 ASP A CA 1
ATOM 1429 C C . ASP A 1 186 ? 27.77461 36.64900 6.94921 1.000 38.17411 200 ASP A C 1
ATOM 1430 O O . ASP A 1 186 ? 27.94215 37.48594 6.05598 1.000 42.77302 200 ASP A O 1
ATOM 1435 N N . ASN A 1 187 ? 26.90782 36.83379 7.94486 1.000 40.08625 201 ASN A N 1
ATOM 1436 C CA . ASN A 1 187 ? 26.11973 38.05901 8.01400 1.000 39.79525 201 ASN A CA 1
ATOM 1437 C C . ASN A 1 187 ? 27.03003 39.28354 8.07158 1.000 42.48873 201 ASN A C 1
ATOM 1438 O O . ASN A 1 187 ? 26.85055 40.24316 7.31079 1.000 43.08790 201 ASN A O 1
ATOM 1443 N N . TYR A 1 188 ? 28.04613 39.24356 8.94195 1.000 35.45795 202 TYR A N 1
ATOM 1444 C CA . TYR A 1 188 ? 28.93396 40.38772 9.12389 1.000 34.51720 202 TYR A CA 1
ATOM 1445 C C . TYR A 1 188 ?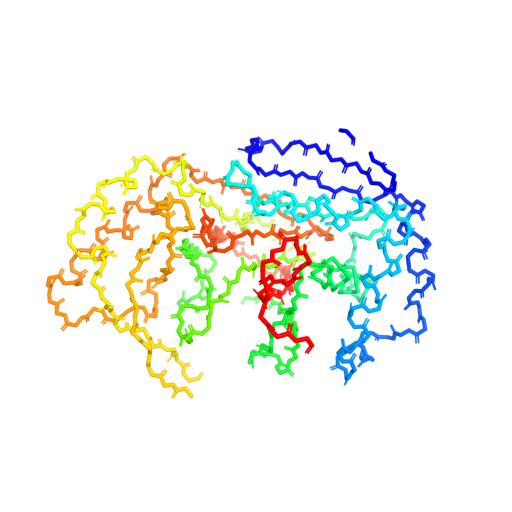 30.01670 40.43817 8.04942 1.000 33.90926 202 TYR A C 1
ATOM 1446 O O . TYR A 1 188 ? 30.38738 41.52578 7.58968 1.000 33.19240 202 TYR A O 1
ATOM 1455 N N . PHE A 1 189 ? 30.51324 39.27635 7.62014 1.000 30.36436 203 PHE A N 1
ATOM 1456 C CA . PHE A 1 189 ? 31.55242 39.24094 6.59752 1.000 34.19086 203 PHE A CA 1
ATOM 1457 C C . PHE A 1 189 ? 31.07370 39.81839 5.26656 1.000 35.01183 203 PHE A C 1
ATOM 1458 O O . PHE A 1 189 ? 31.85767 40.45789 4.55416 1.000 32.85848 203 PHE A O 1
ATOM 1466 N N . ARG A 1 190 ? 29.80341 39.62874 4.91153 1.000 33.34733 204 ARG A N 1
ATOM 1467 C CA . ARG A 1 190 ? 29.32988 40.09321 3.61251 1.000 35.43209 204 ARG A CA 1
ATOM 1468 C C . ARG A 1 190 ? 28.91715 41.56070 3.62553 1.000 37.64006 204 ARG A C 1
ATOM 1469 O O . ARG A 1 190 ? 28.47597 42.07403 2.59501 1.000 39.84903 204 ARG A O 1
ATOM 1477 N N . HIS A 1 191 ? 29.07328 42.25495 4.75330 1.000 35.35060 205 HIS A N 1
ATOM 1478 C CA . HIS A 1 191 ? 28.72146 43.66774 4.84376 1.000 34.29356 205 HIS A CA 1
ATOM 1479 C C . HIS A 1 191 ? 29.89039 44.50397 4.31671 1.000 34.13709 205 HIS A C 1
ATOM 1480 O O . HIS A 1 191 ? 31.04989 44.14337 4.53172 1.000 30.63151 205 HIS A O 1
ATOM 1487 N N . PRO A 1 192 ? 29.63180 45.60624 3.61173 1.000 33.01696 206 PRO A N 1
ATOM 1488 C CA . PRO A 1 192 ? 30.75308 46.44755 3.15750 1.000 29.35093 206 PRO A CA 1
ATOM 1489 C C . PRO A 1 192 ? 31.68977 46.88732 4.26976 1.000 33.99845 206 PRO A C 1
ATOM 1490 O O . PRO A 1 192 ? 32.89653 47.04603 4.01784 1.000 30.41992 206 PRO A O 1
ATOM 1494 N N . LEU A 1 193 ? 31.19570 47.05601 5.50355 1.000 31.81528 207 LEU A N 1
ATOM 1495 C CA . LEU A 1 193 ? 32.07901 47.54663 6.55576 1.000 31.04257 207 LEU A CA 1
ATOM 1496 C C . LEU A 1 193 ? 33.07849 46.48732 6.99264 1.000 31.94958 207 LEU A C 1
ATOM 1497 O O . LEU A 1 193 ? 34.11051 46.83238 7.57603 1.000 30.94030 207 LEU A O 1
ATOM 1502 N N . ALA A 1 194 ? 32.80015 45.21567 6.69417 1.000 27.48728 208 ALA A N 1
ATOM 1503 C CA . ALA A 1 194 ? 33.72301 44.12745 7.00847 1.000 27.82300 208 ALA A CA 1
ATOM 1504 C C . ALA A 1 194 ? 35.09796 44.34613 6.39596 1.000 31.34946 208 ALA A C 1
ATOM 1505 O O . ALA A 1 194 ? 36.10045 43.90943 6.96365 1.000 32.90140 208 ALA A O 1
ATOM 1507 N N . ARG A 1 195 ? 35.17007 44.98952 5.23227 1.000 29.90778 209 ARG A N 1
ATOM 1508 C CA . ARG A 1 195 ? 36.44013 45.15636 4.53462 1.000 33.26305 209 ARG A CA 1
ATOM 1509 C C . ARG A 1 195 ? 36.85374 46.62045 4.42742 1.000 33.88310 209 ARG A C 1
ATOM 1510 O O . ARG A 1 195 ? 37.79524 46.94689 3.69204 1.000 34.51062 209 ARG A O 1
ATOM 1518 N N . ARG A 1 196 ? 36.22549 47.49537 5.18272 1.000 30.51568 210 ARG A N 1
ATOM 1519 C CA . ARG A 1 196 ? 36.70113 48.86980 5.22663 1.000 34.51544 210 ARG A CA 1
ATOM 1520 C C . ARG A 1 196 ? 37.82598 49.00930 6.24668 1.000 31.03228 210 ARG A C 1
ATOM 1521 O O . ARG A 1 196 ? 37.67120 48.58661 7.39765 1.000 29.74221 210 ARG A O 1
ATOM 1529 N N . PRO A 1 197 ? 38.96380 49.58638 5.87231 1.000 33.45895 211 PRO A N 1
ATOM 1530 C CA . PRO A 1 197 ? 40.01830 49.80834 6.86617 1.000 32.21198 211 PRO A CA 1
ATOM 1531 C C . PRO A 1 197 ? 39.54224 50.77553 7.93874 1.000 31.32999 211 PRO A C 1
ATOM 1532 O O . PRO A 1 197 ? 39.02418 51.85367 7.64650 1.000 29.74994 211 PRO A O 1
ATOM 1536 N N . MET A 1 198 ? 39.70235 50.37349 9.18644 1.000 28.89090 212 MET A N 1
ATOM 1537 C CA . MET A 1 198 ? 39.37722 51.24734 10.29462 1.000 29.51642 212 MET A CA 1
ATOM 1538 C C . MET A 1 198 ? 40.63197 51.51203 11.11191 1.000 32.37138 212 MET A C 1
ATOM 1539 O O . MET A 1 198 ? 41.61527 50.76671 11.03924 1.000 27.56840 212 MET A O 1
ATOM 1544 N N . ARG A 1 199 ? 40.56848 52.56777 11.91955 1.000 27.48349 213 ARG A N 1
ATOM 1545 C CA . ARG A 1 199 ? 41.70002 52.95602 12.75265 1.000 28.81521 213 ARG A CA 1
ATOM 1546 C C . ARG A 1 199 ? 41.77707 52.08846 14.00292 1.000 30.87514 213 ARG A C 1
ATOM 1547 O O . ARG A 1 199 ? 40.76919 51.87749 14.68124 1.000 29.23505 213 ARG A O 1
ATOM 1555 N N . PHE A 1 200 ? 42.97788 51.58582 14.31021 1.000 27.65393 214 PHE A N 1
ATOM 1556 C CA . PHE A 1 200 ? 43.25530 50.89349 15.55905 1.000 27.21110 214 PHE A CA 1
ATOM 1557 C C . PHE A 1 200 ? 44.35837 51.63576 16.29300 1.000 30.75714 214 PHE A C 1
ATOM 1558 O O . PHE A 1 200 ? 45.34290 52.05446 15.68374 1.000 32.22537 214 PHE A O 1
ATOM 1566 N N . ALA A 1 201 ? 44.19706 51.77871 17.59962 1.000 29.80049 215 ALA A N 1
ATOM 1567 C CA . ALA A 1 201 ? 45.08701 52.60303 18.39685 1.000 34.89014 215 ALA A CA 1
ATOM 1568 C C . ALA A 1 201 ? 45.31225 51.94605 19.74315 1.000 43.98712 215 ALA A C 1
ATOM 1569 O O . ALA A 1 201 ? 44.34916 51.57415 20.42396 1.000 43.14477 215 ALA A O 1
ATOM 1571 N N . ALA A 1 202 ? 46.57303 51.82900 20.12733 1.000 44.98606 216 ALA A N 1
ATOM 1572 C CA . ALA A 1 202 ? 46.91001 51.31351 21.43919 1.000 56.73091 216 ALA A CA 1
ATOM 1573 C C . ALA A 1 202 ? 46.87234 52.42846 22.47809 1.000 58.30151 216 ALA A C 1
ATOM 1574 O O . ALA A 1 202 ? 47.00818 53.60687 22.14573 1.000 55.33086 216 ALA A O 1
ATOM 1576 N N . PRO A 1 203 ? 46.67378 52.08328 23.74647 1.000 70.87926 217 PRO A N 1
ATOM 1577 C CA . PRO A 1 203 ? 46.94592 53.03827 24.82408 1.000 76.54450 217 PRO A CA 1
ATOM 1578 C C . PRO A 1 203 ? 48.43138 53.04150 25.14354 1.000 77.76766 217 PRO A C 1
ATOM 1579 O O . PRO A 1 203 ? 49.13968 52.07925 24.80488 1.000 76.82203 217 PRO A O 1
ATOM 1583 N N . PRO A 1 204 ? 48.95237 54.11282 25.77689 1.000 86.78631 218 PRO A N 1
ATOM 1584 C CA . PRO A 1 204 ? 50.39634 54.32867 25.98448 1.000 87.85950 218 PRO A CA 1
ATOM 1585 C C . PRO A 1 204 ? 51.17758 53.10311 26.46873 1.000 85.86649 218 PRO A C 1
ATOM 1586 O O . PRO A 1 204 ? 50.68524 52.37090 27.32721 1.000 82.65939 218 PRO A O 1
ATOM 1590 N N . SER A 1 209 ? 54.41345 54.29837 19.69162 1.000 88.98133 223 SER A N 1
ATOM 1591 C CA . SER A 1 209 ? 53.09851 53.91457 19.19083 1.000 82.03510 223 SER A CA 1
ATOM 1592 C C . SER A 1 209 ? 52.60718 54.87052 18.09978 1.000 80.09869 223 SER A C 1
ATOM 1593 O O . SER A 1 209 ? 52.81890 56.08503 18.17153 1.000 79.80363 223 SER A O 1
ATOM 1596 N N . LYS A 1 210 ? 51.95562 54.30682 17.08419 1.000 73.62105 224 LYS A N 1
ATOM 1597 C CA . LYS A 1 210 ? 51.35980 55.08828 16.01118 1.000 66.25744 224 LYS A CA 1
ATOM 1598 C C . LYS A 1 210 ? 50.18782 54.29916 15.43848 1.000 56.50941 224 LYS A C 1
ATOM 1599 O O . LYS A 1 210 ? 50.28898 53.08392 15.25835 1.000 55.60778 224 LYS A O 1
ATOM 1605 N N . ASP A 1 211 ? 49.08148 54.99712 15.16323 1.000 50.03252 225 ASP A N 1
ATOM 1606 C CA . ASP A 1 211 ? 47.83690 54.33659 14.77869 1.000 41.66955 225 ASP A CA 1
ATOM 1607 C C . ASP A 1 211 ? 48.00973 53.56395 13.47934 1.000 38.80451 225 ASP A C 1
ATOM 1608 O O . ASP A 1 211 ? 48.73739 53.98650 12.58001 1.000 39.38651 225 ASP A O 1
ATOM 1613 N N . VAL A 1 212 ? 47.32164 52.42935 13.37290 1.000 34.62148 226 VAL A N 1
ATOM 1614 C CA . VAL A 1 212 ? 47.32511 51.64426 12.14808 1.000 31.82764 226 VAL A CA 1
ATOM 1615 C C . VAL A 1 212 ? 45.89563 51.56125 11.62892 1.000 32.58893 226 VAL A C 1
ATOM 1616 O O . VAL A 1 212 ? 44.92917 51.77794 12.36467 1.000 30.76139 226 VAL A O 1
ATOM 1620 N N . PHE A 1 213 ? 45.77445 51.25535 10.33740 1.000 28.72638 227 PHE A N 1
ATOM 1621 C CA . PHE A 1 213 ? 44.49039 51.11291 9.67014 1.000 28.69246 227 PHE A CA 1
ATOM 1622 C C . PHE A 1 213 ? 44.43933 49.75631 8.98312 1.000 34.48089 227 PHE A C 1
ATOM 1623 O O . PHE A 1 213 ? 45.32664 49.42388 8.18828 1.000 30.84693 227 PHE A O 1
ATOM 1631 N N . HIS A 1 214 ? 43.41277 48.97114 9.29542 1.000 29.32366 228 HIS A N 1
ATOM 1632 C CA . HIS A 1 214 ? 43.16550 47.70800 8.61186 1.000 28.18813 228 HIS A CA 1
ATOM 1633 C C . HIS A 1 214 ? 41.71579 47.32424 8.85457 1.000 26.63665 228 HIS A C 1
ATOM 1634 O O . HIS A 1 214 ? 41.09319 47.81168 9.80348 1.000 29.11370 228 HIS A O 1
ATOM 1641 N N . PRO A 1 215 ? 41.13610 46.50266 7.99635 1.000 28.14629 229 PRO A N 1
ATOM 1642 C CA . PRO A 1 215 ? 39.74425 46.10641 8.21049 1.000 27.94751 229 PRO A CA 1
ATOM 1643 C C . PRO A 1 215 ? 39.65222 45.11929 9.35839 1.000 27.23283 229 PRO A C 1
ATOM 1644 O O . PRO A 1 215 ? 40.64862 44.54464 9.80003 1.000 27.54742 229 PRO A O 1
ATOM 1648 N N . VAL A 1 216 ? 38.42878 44.92013 9.85621 1.000 26.94967 230 VAL A N 1
ATOM 1649 C CA . VAL A 1 216 ? 38.28378 43.95606 10.94445 1.000 29.13072 230 VAL A CA 1
ATOM 1650 C C . VAL A 1 216 ? 38.23400 42.52378 10.42475 1.000 28.02301 230 VAL A C 1
ATOM 1651 O O . VAL A 1 216 ? 38.54263 41.59540 11.18314 1.000 31.35127 230 VAL A O 1
ATOM 1655 N N . PHE A 1 217 ? 37.83811 42.31662 9.16979 1.000 29.69320 231 PHE A N 1
ATOM 1656 C CA . PHE A 1 217 ? 37.90983 41.01517 8.51605 1.000 31.08920 231 PHE A CA 1
ATOM 1657 C C . PHE A 1 217 ? 38.94085 41.06492 7.39869 1.000 32.59124 231 PHE A C 1
ATOM 1658 O O . PHE A 1 217 ? 39.14112 42.10114 6.75796 1.000 31.77049 231 PHE A O 1
ATOM 1666 N N . ASP A 1 218 ? 39.56355 39.92318 7.13863 1.000 32.26177 232 ASP A N 1
ATOM 1667 C CA . ASP A 1 218 ? 40.39004 39.74264 5.94334 1.000 33.49980 232 ASP A CA 1
ATOM 1668 C C . ASP A 1 218 ? 40.11557 38.33064 5.43472 1.000 35.18347 232 ASP A C 1
ATOM 1669 O O . ASP A 1 218 ? 39.15206 37.68411 5.86567 1.000 28.19076 232 ASP A O 1
ATOM 1674 N N . VAL A 1 219 ? 40.95127 37.83027 4.51466 1.000 31.08742 233 VAL A N 1
ATOM 1675 C CA . VAL A 1 219 ? 40.81135 36.44973 4.05697 1.000 30.91454 233 VAL A CA 1
ATOM 1676 C C . VAL A 1 219 ? 42.15008 35.75266 4.20315 1.000 30.03064 233 VAL A C 1
ATOM 1677 O O . VAL A 1 219 ? 43.20079 36.39759 4.22412 1.000 28.70671 233 VAL A O 1
ATOM 1681 N N . ASP A 1 220 ? 42.10515 34.42711 4.34680 1.000 28.33075 234 ASP A N 1
ATOM 1682 C CA . ASP A 1 220 ? 43.31998 33.62296 4.30471 1.000 30.80508 234 ASP A CA 1
ATOM 1683 C C . ASP A 1 220 ? 43.69724 33.37370 2.84180 1.000 34.22272 234 ASP A C 1
ATOM 1684 O O . ASP A 1 220 ? 43.12921 33.96009 1.91739 1.000 29.41422 234 ASP A O 1
ATOM 1689 N N . GLN A 1 221 ? 44.66272 32.48290 2.61518 1.000 31.21492 235 GLN A N 1
ATOM 1690 C CA . GLN A 1 221 ? 45.17224 32.27821 1.26806 1.000 35.11386 235 GLN A CA 1
ATOM 1691 C C . GLN A 1 221 ? 44.15501 31.58789 0.36625 1.000 34.30666 235 GLN A C 1
ATOM 1692 O O . GLN A 1 221 ? 44.31206 31.60169 -0.86302 1.000 33.88240 235 GLN A O 1
ATOM 1698 N N . GLN A 1 222 ? 43.10910 31.00640 0.95098 1.000 31.22793 236 GLN A N 1
ATOM 1699 C CA . GLN A 1 222 ? 42.05652 30.33334 0.21685 1.000 33.15606 236 GLN A CA 1
ATOM 1700 C C . GLN A 1 222 ? 40.80216 31.19185 0.08526 1.000 33.52183 236 GLN A C 1
ATOM 1701 O O . GLN A 1 222 ? 39.79027 30.71602 -0.43649 1.000 35.95998 236 GLN A O 1
ATOM 1707 N N . GLY A 1 223 ? 40.85176 32.44753 0.52564 1.000 29.81804 237 GLY A N 1
ATOM 1708 C CA . GLY A 1 223 ? 39.68130 33.31084 0.48093 1.000 30.92374 237 GLY A CA 1
ATOM 1709 C C . GLY A 1 223 ? 38.68111 33.13325 1.61202 1.000 34.35425 237 GLY A C 1
ATOM 1710 O O . GLY A 1 223 ? 37.59962 33.72945 1.55905 1.000 34.25411 237 GLY A O 1
ATOM 1711 N N . ARG A 1 224 ? 39.00798 32.34767 2.64848 1.000 29.31921 238 ARG A N 1
ATOM 1712 C CA . ARG A 1 224 ? 38.11237 32.15650 3.78451 1.000 29.96239 238 ARG A CA 1
ATOM 1713 C C . ARG A 1 224 ? 38.29812 33.27400 4.82077 1.000 33.20097 238 ARG A C 1
ATOM 1714 O O . ARG A 1 224 ? 39.40574 33.79840 4.98739 1.000 29.42671 238 ARG A O 1
ATOM 1722 N N . PRO A 1 225 ? 37.24300 33.65207 5.54671 1.000 33.09036 239 PRO A N 1
ATOM 1723 C CA . PRO A 1 225 ? 37.35378 34.79032 6.47602 1.000 31.74966 239 PRO A CA 1
ATOM 1724 C C . PRO A 1 225 ? 38.37534 34.56287 7.58415 1.000 30.82634 239 PRO A C 1
ATOM 1725 O O . PRO A 1 225 ? 38.49668 33.47276 8.15224 1.000 30.13098 239 PRO A O 1
ATOM 1729 N N . VAL A 1 226 ? 39.11755 35.62363 7.89410 1.000 27.16102 240 VAL A N 1
ATOM 1730 C CA . VAL A 1 226 ? 39.89366 35.71468 9.11900 1.000 27.72623 240 VAL A CA 1
ATOM 1731 C C . VAL A 1 226 ? 39.54503 37.05559 9.74622 1.000 28.25530 240 VAL A C 1
ATOM 1732 O O . VAL A 1 226 ? 38.88667 37.89720 9.12935 1.000 29.86650 240 VAL A O 1
ATOM 1736 N N . MET A 1 227 ? 39.97342 37.24971 10.98708 1.000 26.36336 241 MET A N 1
ATOM 1737 C CA . MET A 1 227 ? 39.55045 38.43315 11.72697 1.000 25.71945 241 MET A CA 1
ATOM 1738 C C . MET A 1 227 ? 40.75595 39.07253 12.40916 1.000 28.37473 241 MET A C 1
ATOM 1739 O O . MET A 1 227 ? 41.71409 38.38724 12.79281 1.000 27.49451 241 MET A O 1
ATOM 1744 N N . ARG A 1 228 ? 40.69828 40.40907 12.56075 1.000 24.67839 242 ARG A N 1
ATOM 1745 C CA . ARG A 1 228 ? 41.69380 41.18232 13.31706 1.000 27.62528 242 ARG A CA 1
ATOM 1746 C C . ARG A 1 228 ? 40.90266 42.22491 14.11329 1.000 26.74778 242 ARG A C 1
ATOM 1747 O O . ARG A 1 228 ? 40.86396 43.40164 13.74578 1.000 27.24466 242 ARG A O 1
ATOM 1755 N N . TYR A 1 229 ? 40.29615 41.78584 15.21800 1.000 26.26686 243 TYR A N 1
ATOM 1756 C CA . TYR A 1 229 ? 39.29020 42.56801 15.92072 1.000 28.29334 243 TYR A CA 1
ATOM 1757 C C . TYR A 1 229 ? 39.55404 42.58054 17.42360 1.000 28.86927 243 TYR A C 1
ATOM 1758 O O . TYR A 1 229 ? 39.88662 41.55009 18.02293 1.000 26.86521 243 TYR A O 1
ATOM 1767 N N . ILE A 1 230 ? 39.39525 43.75312 18.02997 1.000 27.18592 244 ILE A N 1
ATOM 1768 C CA . ILE A 1 230 ? 39.27773 43.88835 19.48474 1.000 30.09179 244 ILE A CA 1
ATOM 1769 C C . ILE A 1 230 ? 38.45494 45.13852 19.75989 1.000 32.55683 244 ILE A C 1
ATOM 1770 O O . ILE A 1 230 ? 38.64898 46.16997 19.10940 1.000 31.46384 244 ILE A O 1
ATOM 1775 N N . ASP A 1 231 ? 37.53212 45.05691 20.72858 1.000 32.38334 245 ASP A N 1
ATOM 1776 C CA . ASP A 1 231 ? 36.62116 46.18196 20.93720 1.000 32.36503 245 ASP A CA 1
ATOM 1777 C C . ASP A 1 231 ? 37.32470 47.40674 21.52259 1.000 33.56892 245 ASP A C 1
ATOM 1778 O O . ASP A 1 231 ? 36.92354 48.53977 21.22948 1.000 33.52046 245 ASP A O 1
ATOM 1783 N N . GLN A 1 232 ? 38.38292 47.20488 22.31390 1.000 31.85953 246 GLN A N 1
ATOM 1784 C CA . GLN A 1 232 ? 39.05950 48.30433 23.00935 1.000 32.30190 246 GLN A CA 1
ATOM 1785 C C . GLN A 1 232 ? 39.90594 49.17081 22.08678 1.000 33.31934 246 GLN A C 1
ATOM 1786 O O . GLN A 1 232 ? 40.04472 50.37259 22.32874 1.000 34.65275 246 GLN A O 1
ATOM 1792 N N . PHE A 1 233 ? 40.52516 48.58723 21.07395 1.000 31.09697 247 PHE A N 1
ATOM 1793 C CA . PHE A 1 233 ? 41.48615 49.32814 20.26627 1.000 31.21626 247 PHE A CA 1
ATOM 1794 C C . PHE A 1 233 ? 40.92874 49.81006 18.93718 1.000 28.91004 247 PHE A C 1
ATOM 1795 O O . PHE A 1 233 ? 41.53176 50.69413 18.32498 1.000 27.87908 247 PHE A O 1
ATOM 1803 N N . VAL A 1 234 ? 39.81983 49.24343 18.45802 1.000 30.25977 248 VAL A N 1
ATOM 1804 C CA . VAL A 1 234 ? 39.23082 49.74170 17.22891 1.000 30.60296 248 VAL A CA 1
ATOM 1805 C C . VAL A 1 234 ? 38.56232 51.08422 17.50504 1.000 30.67246 248 VAL A C 1
ATOM 1806 O O . VAL A 1 234 ? 37.94703 51.29098 18.55927 1.000 29.94629 248 VAL A O 1
ATOM 1810 N N . GLN A 1 235 ? 38.71391 52.01900 16.56835 1.000 30.31861 249 GLN A N 1
ATOM 1811 C CA . GLN A 1 235 ? 38.29898 53.41025 16.75798 1.000 27.08006 249 GLN A CA 1
ATOM 1812 C C . GLN A 1 235 ? 37.38213 53.82750 15.61476 1.000 27.91863 249 GLN A C 1
ATOM 1813 O O . GLN A 1 235 ? 37.80542 54.52063 14.67226 1.000 27.13780 249 GLN A O 1
ATOM 1819 N N . PRO A 1 236 ? 36.11583 53.42384 15.66330 1.000 26.28943 250 PRO A N 1
ATOM 1820 C CA . PRO A 1 236 ? 35.16717 53.83320 14.61759 1.000 27.95317 250 PRO A CA 1
ATOM 1821 C C . PRO A 1 236 ? 35.21144 55.33647 14.40692 1.000 27.77486 250 PRO A C 1
ATOM 1822 O O . PRO A 1 236 ? 35.27293 56.10474 15.36516 1.000 26.56972 250 PRO A O 1
ATOM 1826 N N . LYS A 1 237 ? 35.21813 55.75730 13.14132 1.000 27.90018 251 LYS A N 1
ATOM 1827 C CA . LYS A 1 237 ? 35.36496 57.17815 12.85901 1.000 28.82151 251 LYS A CA 1
ATOM 1828 C C . LYS A 1 237 ? 34.04493 57.92788 12.85893 1.000 29.03155 251 LYS A C 1
ATOM 1829 O O . LYS A 1 237 ? 34.06419 59.16017 12.84210 1.000 30.93472 251 LYS A O 1
ATOM 1835 N N . ASP A 1 238 ? 32.91302 57.23147 12.86734 1.000 28.29162 252 ASP A N 1
ATOM 1836 C CA . ASP A 1 238 ? 31.62264 57.90395 12.76913 1.000 29.40215 252 ASP A CA 1
ATOM 1837 C C . ASP A 1 238 ? 30.51079 56.96332 13.22916 1.000 30.13763 252 ASP A C 1
ATOM 1838 O O . ASP A 1 238 ? 30.74434 55.80333 13.58369 1.000 30.18046 252 ASP A O 1
ATOM 1843 N N . PHE A 1 239 ? 29.28504 57.48986 13.20435 1.000 32.17331 253 PHE A N 1
ATOM 1844 C CA . PHE A 1 239 ? 28.11137 56.78593 13.72881 1.000 29.25353 253 PHE A CA 1
ATOM 1845 C C . PHE A 1 239 ? 27.86278 55.48129 12.98011 1.000 29.49124 253 PHE A C 1
ATOM 1846 O O . PHE A 1 239 ? 27.46849 54.47195 13.58037 1.000 30.97436 253 PHE A O 1
ATOM 1854 N N . GLU A 1 240 ? 28.11525 55.47442 11.66865 1.000 29.48978 254 GLU A N 1
ATOM 1855 C CA . GLU A 1 240 ? 27.91775 54.26331 10.87562 1.000 30.21587 254 GLU A CA 1
ATOM 1856 C C . GLU A 1 240 ? 28.84452 53.14133 11.32990 1.000 30.53523 254 GLU A C 1
ATOM 1857 O O . GLU A 1 240 ? 28.39153 52.01907 11.59670 1.000 30.90845 254 GLU A O 1
ATOM 1863 N N . GLU A 1 241 ? 30.15230 53.42478 11.42506 1.000 29.35652 255 GLU A N 1
ATOM 1864 C CA . GLU A 1 241 ? 31.10389 52.40939 11.87761 1.000 27.32224 255 GLU A CA 1
ATOM 1865 C C . GLU A 1 241 ? 30.83597 51.99843 13.32006 1.000 27.28668 255 GLU A C 1
ATOM 1866 O O . GLU A 1 241 ? 30.97010 50.82187 13.67551 1.000 27.73389 255 GLU A O 1
ATOM 1872 N N . GLY A 1 242 ? 30.47572 52.96018 14.17432 1.000 27.07052 256 GLY A N 1
ATOM 1873 C CA . GLY A 1 242 ? 30.35043 52.65803 15.58745 1.000 29.93010 256 GLY A CA 1
ATOM 1874 C C . GLY A 1 242 ? 29.15744 51.77471 15.87737 1.000 28.19547 256 GLY A C 1
ATOM 1875 O O . GLY A 1 242 ? 29.25577 50.82237 16.65225 1.000 30.24138 256 GLY A O 1
ATOM 1876 N N . VAL A 1 243 ? 28.01324 52.07409 15.25549 1.000 27.50913 257 VAL A N 1
ATOM 1877 C CA . VAL A 1 243 ? 26.83499 51.23232 15.45529 1.000 28.64441 257 VAL A CA 1
ATOM 1878 C C . VAL A 1 243 ? 27.08759 49.82467 14.91713 1.000 31.01444 257 VAL A C 1
ATOM 1879 O O . VAL A 1 243 ? 26.80619 48.82902 15.59050 1.000 32.82715 257 VAL A O 1
ATOM 1883 N N . TRP A 1 244 ? 27.64855 49.71573 13.70399 1.000 29.31962 258 TRP A N 1
ATOM 1884 C CA . TRP A 1 244 ? 27.94310 48.38896 13.16086 1.000 29.78179 258 TRP A CA 1
ATOM 1885 C C . TRP A 1 244 ? 28.86454 47.59809 14.08544 1.000 29.09478 258 TRP A C 1
ATOM 1886 O O . TRP A 1 244 ? 28.64623 46.40827 14.32210 1.000 29.45238 258 TRP A O 1
ATOM 1897 N N . LEU A 1 245 ? 29.90400 48.23634 14.61950 1.000 27.03973 259 LEU A N 1
ATOM 1898 C CA . LEU A 1 245 ? 30.82875 47.51590 15.49406 1.000 30.14631 259 LEU A CA 1
ATOM 1899 C C . LEU A 1 245 ? 30.13521 47.03966 16.77127 1.000 31.07656 259 LEU A C 1
ATOM 1900 O O . LEU A 1 245 ? 30.43234 45.95223 17.27888 1.000 29.89973 259 LEU A O 1
ATOM 1905 N N . SER A 1 246 ? 29.22214 47.84559 17.32118 1.000 31.06437 260 SER A N 1
ATOM 1906 C CA . SER A 1 246 ? 28.53754 47.40425 18.53452 1.000 32.84984 260 SER A CA 1
ATOM 1907 C C . SER A 1 246 ? 27.66922 46.18907 18.25376 1.000 32.91693 260 SER A C 1
ATOM 1908 O O . SER A 1 246 ? 27.50047 45.32825 19.12469 1.000 34.54292 260 SER A O 1
ATOM 1911 N N . GLU A 1 247 ? 27.12474 46.10714 17.03907 1.000 32.64219 261 GLU A N 1
ATOM 1912 C CA . GLU A 1 247 ? 26.31828 44.96461 16.63627 1.000 30.22342 261 GLU A CA 1
ATOM 1913 C C . GLU A 1 247 ? 27.18855 43.73371 16.42076 1.000 34.12672 261 GLU A C 1
ATOM 1914 O O . GLU A 1 247 ? 26.81120 42.61981 16.80462 1.000 32.18262 261 GLU A O 1
ATOM 1920 N N . LEU A 1 248 ? 28.34411 43.91744 15.76671 1.000 30.06509 262 LEU A N 1
ATOM 1921 C CA . LEU A 1 248 ? 29.33042 42.84470 15.63630 1.000 31.27803 262 LEU A CA 1
ATOM 1922 C C . LEU A 1 248 ? 29.76576 42.31887 17.00027 1.000 30.44208 262 LEU A C 1
ATOM 1923 O O . LEU A 1 248 ? 29.84032 41.10227 17.21941 1.000 30.87221 262 LEU A O 1
ATOM 1928 N N . SER A 1 249 ? 30.11338 43.22692 17.91159 1.000 28.89086 263 SER A N 1
ATOM 1929 C CA . SER A 1 249 ? 30.50903 42.84188 19.26524 1.000 33.29723 263 SER A CA 1
ATOM 1930 C C . SER A 1 249 ? 29.45389 41.95537 19.92321 1.000 32.32073 263 SER A C 1
ATOM 1931 O O . SER A 1 249 ? 29.76189 40.88292 20.45317 1.000 31.04839 263 SER A O 1
ATOM 1934 N N . ASP A 1 250 ? 28.19660 42.39610 19.87581 1.000 32.79213 264 ASP A N 1
ATOM 1935 C CA . ASP A 1 250 ? 27.09689 41.64366 20.46786 1.000 32.49164 264 ASP A CA 1
ATOM 1936 C C . ASP A 1 250 ? 26.95178 40.27636 19.82974 1.000 34.86281 264 ASP A C 1
ATOM 1937 O O . ASP A 1 250 ? 26.71028 39.28736 20.53036 1.000 34.10281 264 ASP A O 1
ATOM 1942 N N . ALA A 1 251 ? 27.06645 40.20502 18.49279 1.000 32.66329 265 ALA A N 1
ATOM 1943 C CA . ALA A 1 251 ? 26.91435 38.93219 17.79473 1.000 30.85303 265 ALA A CA 1
ATOM 1944 C C . ALA A 1 251 ? 28.02719 37.96868 18.16369 1.000 34.22177 265 ALA A C 1
ATOM 1945 O O . ALA A 1 251 ? 27.79782 36.76246 18.28551 1.000 34.01839 265 ALA A O 1
ATOM 1947 N N . ILE A 1 252 ? 29.24433 38.47818 18.33446 1.000 27.61404 266 ILE A N 1
ATOM 1948 C CA . ILE A 1 252 ? 30.35059 37.61482 18.73160 1.000 30.13665 266 ILE A CA 1
ATOM 1949 C C . ILE A 1 252 ? 30.15454 37.12597 20.16138 1.000 32.62595 266 ILE A C 1
ATOM 1950 O O . ILE A 1 252 ? 30.27171 35.92823 20.44679 1.000 30.14255 266 ILE A O 1
ATOM 1955 N N . GLU A 1 253 ? 29.85577 38.04920 21.08026 1.000 30.88494 267 GLU A N 1
ATOM 1956 C CA . GLU A 1 253 ? 29.81041 37.70795 22.49968 1.000 33.32526 267 GLU A CA 1
ATOM 1957 C C . GLU A 1 253 ? 28.67792 36.73912 22.82289 1.000 34.52254 267 GLU A C 1
ATOM 1958 O O . GLU A 1 253 ? 28.76592 35.99547 23.80248 1.000 35.71557 267 GLU A O 1
ATOM 1964 N N . THR A 1 254 ? 27.60864 36.73932 22.03395 1.000 36.35457 268 THR A N 1
ATOM 1965 C CA . THR A 1 254 ? 26.47913 35.85490 22.27152 1.000 35.39679 268 THR A CA 1
ATOM 1966 C C . THR A 1 254 ? 26.49947 34.62381 21.38107 1.000 40.17281 268 THR A C 1
ATOM 1967 O O . THR A 1 254 ? 25.50709 33.89247 21.35174 1.000 38.29952 268 THR A O 1
ATOM 1971 N N . SER A 1 255 ? 27.60069 34.36347 20.66566 1.000 33.06660 269 SER A N 1
ATOM 1972 C CA . SER A 1 255 ? 27.63296 33.21880 19.76642 1.000 36.76048 269 SER A CA 1
ATOM 1973 C C . SER A 1 255 ? 27.51907 31.91020 20.53369 1.000 39.28906 269 SER A C 1
ATOM 1974 O O . SER A 1 255 ? 28.21681 31.69253 21.52728 1.000 36.07217 269 SER A O 1
ATOM 1977 N N . LYS A 1 256 ? 26.66576 31.01426 20.03369 1.000 38.69545 270 LYS A N 1
ATOM 1978 C CA . LYS A 1 256 ? 26.55180 29.68275 20.61308 1.000 39.43354 270 LYS A CA 1
ATOM 1979 C C . LYS A 1 256 ? 27.75582 28.80671 20.31635 1.000 38.27414 270 LYS A C 1
ATOM 1980 O O . LYS A 1 256 ? 27.85647 27.71425 20.88769 1.000 36.53080 270 LYS A O 1
ATOM 1986 N N . GLY A 1 257 ? 28.67667 29.25591 19.45516 1.000 34.60617 271 GLY A N 1
ATOM 1987 C CA . GLY A 1 257 ? 29.85779 28.46474 19.17188 1.000 32.04493 271 GLY A CA 1
ATOM 1988 C C . GLY A 1 257 ? 31.02128 28.64050 20.12166 1.000 30.90911 271 GLY A C 1
ATOM 1989 O O . GLY A 1 257 ? 32.04412 27.95729 19.95218 1.000 31.27145 271 GLY A O 1
ATOM 1990 N N . ILE A 1 258 ? 30.89759 29.53050 21.11277 1.000 30.33296 272 ILE A N 1
ATOM 1991 C CA . ILE A 1 258 ? 31.99796 29.81554 22.03445 1.000 31.60309 272 ILE A CA 1
ATOM 1992 C C . ILE A 1 258 ? 32.34032 28.59888 22.88674 1.000 33.99616 272 ILE A C 1
ATOM 1993 O O . ILE A 1 258 ? 31.45371 27.90020 23.39619 1.000 35.66761 272 ILE A O 1
ATOM 1998 N N . LEU A 1 259 ? 33.64000 28.32313 23.02901 1.000 30.04272 273 LEU A N 1
ATOM 1999 C CA . LEU A 1 259 ? 34.12484 27.26124 23.90684 1.000 28.40849 273 LEU A CA 1
ATOM 2000 C C . LEU A 1 259 ? 34.54611 27.84850 25.24736 1.000 34.27455 273 LEU A C 1
ATOM 2001 O O . LEU A 1 259 ? 35.11185 28.94691 25.30537 1.000 29.37495 273 LEU A O 1
ATOM 2006 N N . SER A 1 260 ? 34.30424 27.09926 26.32396 1.000 31.97031 274 SER A N 1
ATOM 2007 C CA . SER A 1 260 ? 34.74703 27.49413 27.65997 1.000 31.89539 274 SER A CA 1
ATOM 2008 C C . SER A 1 260 ? 35.72784 26.44474 28.14903 1.000 34.89563 274 SER A C 1
ATOM 2009 O O . SER A 1 260 ? 35.33286 25.30756 28.42543 1.000 30.42725 274 SER A O 1
ATOM 2012 N N . VAL A 1 261 ? 36.99877 26.81725 28.25607 1.000 27.94118 275 VAL A N 1
ATOM 2013 C CA . VAL A 1 261 ? 38.08205 25.85687 28.41285 1.000 26.50534 275 VAL A CA 1
ATOM 2014 C C . VAL A 1 261 ? 38.80483 26.12739 29.72403 1.000 33.17077 275 VAL A C 1
ATOM 2015 O O . VAL A 1 261 ? 39.43230 27.18040 29.87479 1.000 31.67811 275 VAL A O 1
ATOM 2019 N N . PRO A 1 262 ? 38.77109 25.20120 30.68968 1.000 32.61638 276 PRO A N 1
ATOM 2020 C CA . PRO A 1 262 ? 39.63728 25.32426 31.87172 1.000 32.63074 276 PRO A CA 1
ATOM 2021 C C . PRO A 1 262 ? 41.09350 25.10913 31.50671 1.000 35.00078 276 PRO A C 1
ATOM 2022 O O . PRO A 1 262 ? 41.43318 24.18313 30.76670 1.000 34.77091 276 PRO A O 1
ATOM 2026 N 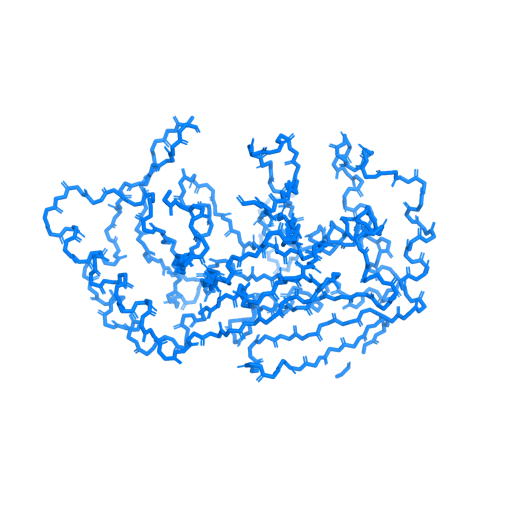N . VAL A 1 263 ? 41.96944 25.93909 32.06263 1.000 33.03523 277 VAL A N 1
ATOM 2027 C CA . VAL A 1 263 ? 43.38574 25.72986 31.78778 1.000 30.08624 277 VAL A CA 1
ATOM 2028 C C . VAL A 1 263 ? 44.09699 25.41371 33.09539 1.000 31.67873 277 VAL A C 1
ATOM 2029 O O . VAL A 1 263 ? 44.49395 26.33344 33.82859 1.000 35.48153 277 VAL A O 1
ATOM 2033 N N . PRO A 1 264 ? 44.28147 24.13439 33.41995 1.000 33.46018 278 PRO A N 1
ATOM 2034 C CA . PRO A 1 264 ? 44.90012 23.77806 34.70147 1.000 33.85792 278 PRO A CA 1
ATOM 2035 C C . PRO A 1 264 ? 46.35865 24.19187 34.73491 1.000 35.88135 278 PRO A C 1
ATOM 2036 O O . PRO A 1 264 ? 47.00738 24.34698 33.69427 1.000 32.40883 278 PRO A O 1
ATOM 2040 N N . VAL A 1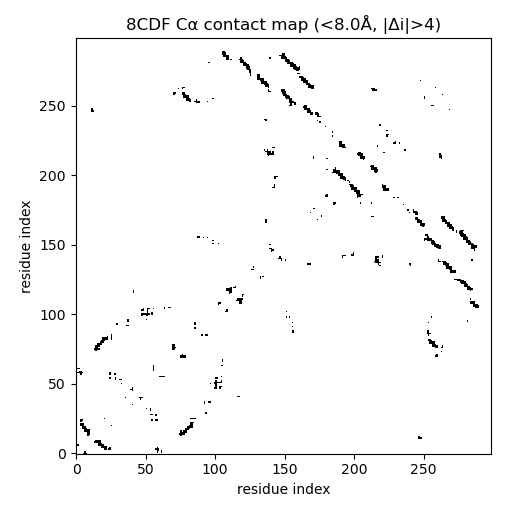 265 ? 46.86708 24.35397 35.96023 1.000 33.74171 279 VAL A N 1
ATOM 2041 C CA . VAL A 1 265 ? 48.24915 24.75817 36.17146 1.000 35.21925 279 VAL A CA 1
ATOM 2042 C C . VAL A 1 265 ? 49.17259 23.84340 35.38840 1.000 35.83353 279 VAL A C 1
ATOM 2043 O O . VAL A 1 265 ? 49.03723 22.61626 35.42759 1.000 34.53035 279 VAL A O 1
ATOM 2047 N N . GLY A 1 266 ? 50.10463 24.44773 34.64400 1.000 33.15153 280 GLY A N 1
ATOM 2048 C CA . GLY A 1 266 ? 51.04668 23.70706 33.83793 1.000 31.15307 280 GLY A CA 1
ATOM 2049 C C . GLY A 1 266 ? 50.61835 23.47369 32.40456 1.000 34.34785 280 GLY A C 1
ATOM 2050 O O . GLY A 1 266 ? 51.44075 23.02714 31.59627 1.000 31.84945 280 GLY A O 1
ATOM 2051 N N . LYS A 1 267 ? 49.36401 23.74233 32.06228 1.000 29.10244 281 LYS A N 1
ATOM 2052 C CA . LYS A 1 267 ? 48.90043 23.60354 30.69265 1.000 26.97895 281 LYS A CA 1
ATOM 2053 C C . LYS A 1 267 ? 48.90494 24.96141 30.01199 1.000 31.67709 281 LYS A C 1
ATOM 2054 O O . LYS A 1 267 ? 48.82463 26.00773 30.66717 1.000 28.75798 281 LYS A O 1
ATOM 2060 N N . PHE A 1 268 ? 49.00332 24.93577 28.67998 1.000 29.46010 282 PHE A N 1
ATOM 2061 C CA . PHE A 1 268 ? 48.88605 26.17424 27.92991 1.000 28.88903 282 PHE A CA 1
ATOM 2062 C C . PHE A 1 268 ? 48.11061 25.97899 26.63882 1.000 28.53401 282 PHE A C 1
ATOM 2063 O O . PHE A 1 268 ? 48.21678 24.94379 25.97296 1.000 28.78029 282 PHE A O 1
ATOM 2071 N N . LEU A 1 269 ? 47.31616 26.99101 26.30368 1.000 27.49596 283 LEU A N 1
ATOM 2072 C CA . LEU A 1 269 ? 46.67413 27.06225 25.00355 1.000 30.26357 283 LEU A CA 1
ATOM 2073 C C . LEU A 1 269 ? 47.61565 27.70894 23.99737 1.000 31.91328 283 LEU A C 1
ATOM 2074 O O . LEU A 1 269 ? 48.29121 28.69765 24.30172 1.000 29.18392 283 LEU A O 1
ATOM 2079 N N . LEU A 1 270 ? 47.64756 27.14579 22.79514 1.000 29.78568 284 LEU A N 1
ATOM 2080 C CA . LEU A 1 270 ? 48.43526 27.66682 21.68259 1.000 29.65514 284 LEU A CA 1
ATOM 2081 C C . LEU A 1 270 ? 47.51002 27.67926 20.48048 1.000 32.25568 284 LEU A C 1
ATOM 2082 O O . LEU A 1 270 ? 47.12168 26.61208 19.99776 1.000 29.89494 284 LEU A O 1
ATOM 2087 N N . ILE A 1 271 ? 47.12433 28.87102 20.01797 1.000 25.91652 285 ILE A N 1
ATOM 2088 C CA . ILE A 1 271 ? 46.04152 28.97943 19.05494 1.000 24.96737 285 ILE A CA 1
ATOM 2089 C C . ILE A 1 271 ? 46.45398 29.83410 17.86775 1.000 28.52771 285 ILE A C 1
ATOM 2090 O O . ILE A 1 271 ? 47.29638 30.73088 17.97729 1.000 26.11385 285 ILE A O 1
ATOM 2095 N N . ASN A 1 272 ? 45.82658 29.56053 16.73291 1.000 27.02594 286 ASN A N 1
ATOM 2096 C CA . ASN A 1 272 ? 46.01343 30.35238 15.51413 1.000 30.43143 286 ASN A CA 1
ATOM 2097 C C . ASN A 1 272 ? 45.14964 31.60371 15.61911 1.000 26.84280 286 ASN A C 1
ATOM 2098 O O . ASN A 1 272 ? 43.91554 31.53027 15.55242 1.000 25.54319 286 ASN A O 1
ATOM 2103 N N . ASN A 1 273 ? 45.80345 32.75246 15.78076 1.000 24.45571 287 ASN A N 1
ATOM 2104 C CA . ASN A 1 273 ? 45.17332 34.04591 16.08240 1.000 26.28121 287 ASN A CA 1
ATOM 2105 C C . ASN A 1 273 ? 44.40896 34.63361 14.90519 1.000 27.19661 287 ASN A C 1
ATOM 2106 O O . ASN A 1 273 ? 43.74792 35.68553 15.05746 1.000 25.09903 287 ASN A O 1
ATOM 2111 N N . LEU A 1 274 ? 44.45403 33.99482 13.73891 1.000 25.40792 288 LEU A N 1
ATOM 2112 C CA . LEU A 1 274 ? 43.74750 34.52356 12.57614 1.000 25.13263 288 LEU A CA 1
ATOM 2113 C C . LEU A 1 274 ? 42.29755 34.06196 12.52052 1.000 28.66333 288 LEU A C 1
ATOM 2114 O O . LEU A 1 274 ? 41.41641 34.83368 12.11975 1.000 28.22955 288 LEU A O 1
ATOM 2119 N N . PHE A 1 275 ? 42.01579 32.81675 12.90912 1.000 25.05129 289 PHE A N 1
ATOM 2120 C CA . PHE A 1 275 ? 40.63837 32.33844 12.85752 1.000 25.96790 289 PHE A CA 1
ATOM 2121 C C . PHE A 1 275 ? 40.13446 31.77819 14.18816 1.000 31.74650 289 PHE A C 1
ATOM 2122 O O . PHE A 1 275 ? 39.03523 31.21069 14.22457 1.000 29.29971 289 PHE A O 1
ATOM 2130 N N . TRP A 1 276 ? 40.88171 31.95045 15.27761 1.000 28.36313 290 TRP A N 1
ATOM 2131 C CA . TRP A 1 276 ? 40.37144 31.80132 16.63705 1.000 25.86064 290 TRP A CA 1
ATOM 2132 C C . TRP A 1 276 ? 40.37232 33.16654 17.30971 1.000 29.18613 290 TRP A C 1
ATOM 2133 O O . TRP A 1 276 ? 41.36799 33.89731 17.22686 1.000 29.21020 290 TRP A O 1
ATOM 2144 N N . LEU A 1 277 ? 39.26893 33.51558 17.95714 1.000 28.47322 291 LEU A N 1
ATOM 2145 C CA . LEU A 1 277 ? 39.24466 34.60196 18.92800 1.000 27.28012 291 LEU A CA 1
ATOM 2146 C C . LEU A 1 277 ? 39.37684 33.99770 20.31494 1.000 28.92187 291 LEU A C 1
ATOM 2147 O O . LEU A 1 277 ? 39.01087 32.83923 20.52826 1.000 30.06328 291 LEU A O 1
ATOM 2152 N N . HIS A 1 278 ? 39.91084 34.77419 21.25334 1.000 27.93377 292 HIS A N 1
ATOM 2153 C CA . HIS A 1 278 ? 40.00714 34.30714 22.63366 1.000 28.37373 292 HIS A CA 1
ATOM 2154 C C . HIS A 1 278 ? 39.60725 35.40983 23.60714 1.000 31.09453 292 HIS A C 1
ATOM 2155 O O . HIS A 1 278 ? 39.63205 36.60530 23.28747 1.000 30.06092 292 HIS A O 1
ATOM 2162 N N . GLY A 1 279 ? 39.27865 34.98486 24.82426 1.000 29.79180 293 GLY A N 1
ATOM 2163 C CA . GLY A 1 279 ? 38.80479 35.86415 25.87027 1.000 28.73797 293 GLY A CA 1
ATOM 2164 C C . GLY A 1 279 ? 38.92981 35.14909 27.19934 1.000 30.32444 293 GLY A C 1
ATOM 2165 O O . GLY A 1 279 ? 39.59819 34.11944 27.30988 1.000 28.11450 293 GLY A O 1
ATOM 2166 N N . ARG A 1 280 ? 38.28046 35.70352 28.21347 1.000 31.67929 294 ARG A N 1
ATOM 2167 C CA . ARG A 1 280 ? 38.38317 35.13271 29.55083 1.000 36.51944 294 ARG A CA 1
ATOM 2168 C C . ARG A 1 280 ? 37.07873 35.39329 30.28420 1.000 36.43808 294 ARG A C 1
ATOM 2169 O O . ARG A 1 280 ? 36.57996 36.52209 30.28641 1.000 36.65048 294 ARG A O 1
ATOM 2177 N N . ASP A 1 281 ? 36.53755 34.34536 30.89618 1.000 35.81001 295 ASP A N 1
ATOM 2178 C CA . ASP A 1 281 ? 35.26506 34.41395 31.59749 1.000 38.98282 295 ASP A CA 1
ATOM 2179 C C . ASP A 1 281 ? 35.42778 35.14261 32.93186 1.000 38.88004 295 ASP A C 1
ATOM 2180 O O . ASP A 1 281 ? 36.52544 35.27486 33.46545 1.000 32.88953 295 ASP A O 1
ATOM 2185 N N . ARG A 1 282 ? 34.31420 35.61861 33.47641 1.000 40.26032 296 ARG A N 1
ATOM 2186 C CA . ARG A 1 282 ? 34.37734 36.19677 34.80913 1.000 44.67420 296 ARG A CA 1
ATOM 2187 C C . ARG A 1 282 ? 34.74293 35.11983 35.83104 1.000 41.99785 296 ARG A C 1
ATOM 2188 O O . ARG A 1 282 ? 34.65893 33.91667 35.56799 1.000 35.44102 296 ARG A O 1
ATOM 2196 N N . PHE A 1 283 ? 35.18420 35.56599 37.00429 1.000 43.31205 297 PHE A N 1
ATOM 2197 C CA . PHE A 1 283 ? 35.48379 34.65195 38.09262 1.000 40.13165 297 PHE A CA 1
ATOM 2198 C C . PHE A 1 283 ? 35.02324 35.29045 39.39185 1.000 44.28007 297 PHE A C 1
ATOM 2199 O O . PHE A 1 283 ? 34.76933 36.49648 39.45691 1.000 38.48927 297 PHE A O 1
ATOM 2207 N N . THR A 1 284 ? 34.89551 34.45542 40.42784 1.000 41.03662 298 THR A N 1
ATOM 2208 C CA . THR A 1 284 ? 34.38335 34.95761 41.70047 1.000 41.98970 298 THR A CA 1
ATOM 2209 C C . THR A 1 284 ? 35.52947 35.52564 42.52393 1.000 41.05185 298 THR A C 1
ATOM 2210 O O . THR A 1 284 ? 36.56019 34.86000 42.67946 1.000 43.70084 298 THR A O 1
ATOM 2214 N N . PRO A 1 285 ? 35.40157 36.73673 43.05230 1.000 45.37386 299 PRO A N 1
ATOM 2215 C CA . PRO A 1 285 ? 36.48037 37.28580 43.88068 1.000 50.54665 299 PRO A CA 1
ATOM 2216 C C . PRO A 1 285 ? 36.59160 36.52551 45.19274 1.000 53.15022 299 PRO A C 1
ATOM 2217 O O . PRO A 1 285 ? 35.60677 36.01681 45.73361 1.000 50.06987 299 PRO A O 1
ATOM 2221 N N . HIS A 1 286 ? 37.81926 36.43855 45.70025 1.000 50.60241 300 HIS A N 1
ATOM 2222 C CA . HIS A 1 286 ? 38.02212 35.68074 46.91869 1.000 54.05631 300 HIS A CA 1
ATOM 2223 C C . HIS A 1 286 ? 39.29768 36.19785 47.56067 1.000 58.50174 300 HIS A C 1
ATOM 2224 O O . HIS A 1 286 ? 40.27651 36.45295 46.84358 1.000 53.09891 300 HIS A O 1
ATOM 2231 N N . PRO A 1 287 ? 39.32056 36.39419 48.88149 1.000 59.31989 301 PRO A N 1
ATOM 2232 C CA . PRO A 1 287 ? 40.48326 37.06130 49.49819 1.000 57.53807 301 PRO A CA 1
ATOM 2233 C C . PRO A 1 287 ? 41.79187 36.31807 49.30260 1.000 56.90968 301 PRO A C 1
ATOM 2234 O O . PRO A 1 287 ? 42.84683 36.96145 49.22941 1.000 57.83478 301 PRO A O 1
ATOM 2238 N N . ASP A 1 288 ? 41.76179 34.98634 49.22229 1.000 51.45381 302 ASP A N 1
ATOM 2239 C CA . ASP A 1 288 ? 42.96585 34.18292 49.06804 1.000 50.99694 302 ASP A CA 1
ATOM 2240 C C . ASP A 1 288 ? 43.19041 33.75791 47.62247 1.000 44.86942 302 ASP A C 1
ATOM 2241 O O . ASP A 1 288 ? 43.92536 32.79894 47.36192 1.000 40.65633 302 ASP A O 1
ATOM 2246 N N . LEU A 1 289 ? 42.56016 34.44759 46.68733 1.000 42.65189 303 LEU A N 1
ATOM 2247 C CA . LEU A 1 289 ? 42.68651 34.11224 45.27822 1.000 45.80069 303 LEU A CA 1
ATOM 2248 C C . LEU A 1 289 ? 44.09789 34.40870 44.78817 1.000 45.07679 303 LEU A C 1
ATOM 2249 O O . LEU A 1 289 ? 44.67724 35.44309 45.12538 1.000 41.43813 303 LEU A O 1
ATOM 2254 N N . ARG A 1 290 ? 44.65822 33.49096 43.99822 1.000 39.80409 304 ARG A N 1
ATOM 2255 C CA . ARG A 1 290 ? 45.90600 33.77369 43.29378 1.000 37.17620 304 ARG A CA 1
ATOM 2256 C C . ARG A 1 290 ? 45.86994 33.08130 41.94204 1.000 38.44258 304 ARG A C 1
ATOM 2257 O O . ARG A 1 290 ? 45.66650 31.86403 41.86052 1.000 40.40429 304 ARG A O 1
ATOM 2265 N N . ARG A 1 291 ? 46.08523 33.85214 40.88674 1.000 36.02014 305 ARG A N 1
ATOM 2266 C CA . ARG A 1 291 ? 46.16123 33.30232 39.54592 1.000 36.02036 305 ARG A CA 1
ATOM 2267 C C . ARG A 1 291 ? 47.37287 33.91627 38.87136 1.000 38.26113 305 ARG A C 1
ATOM 2268 O O . ARG A 1 291 ? 47.55897 35.13298 38.92819 1.000 36.55053 305 ARG A O 1
ATOM 2276 N N . GLU A 1 292 ? 48.21762 33.07444 38.28599 1.000 33.71390 306 GLU A N 1
ATOM 2277 C CA . GLU A 1 292 ? 49.40342 33.53760 37.58218 1.000 35.61724 306 GLU A CA 1
ATOM 2278 C C . GLU A 1 292 ? 49.37273 32.98836 36.16608 1.000 33.89444 306 GLU A C 1
ATOM 2279 O O . GLU A 1 292 ? 49.15586 31.78472 35.96087 1.000 33.42028 306 GLU A O 1
ATOM 2285 N N . LEU A 1 293 ? 49.58534 33.87619 35.20032 1.000 33.17663 307 LEU A N 1
ATOM 2286 C CA . LEU A 1 293 ? 49.51888 33.55705 33.78514 1.000 31.93327 307 LEU A CA 1
ATOM 2287 C C . LEU A 1 293 ? 50.83058 33.93156 33.10650 1.000 35.45605 307 LEU A C 1
ATOM 2288 O O . LEU A 1 293 ? 51.59445 34.77432 33.58582 1.000 33.20999 307 LEU A O 1
ATOM 2293 N N . MET A 1 294 ? 51.08855 33.29397 31.98192 1.000 29.42234 308 MET A N 1
ATOM 2294 C CA . MET A 1 294 ? 52.22859 33.67001 31.17106 1.000 30.70465 308 MET A CA 1
ATOM 2295 C C . MET A 1 294 ? 51.73196 33.70994 29.74255 1.000 33.00306 308 MET A C 1
ATOM 2296 O O . MET A 1 294 ? 50.94067 32.85354 29.33003 1.000 30.97736 308 MET A O 1
ATOM 2301 N N . ARG A 1 295 ? 52.15267 34.71707 28.99166 1.000 30.11469 309 ARG A N 1
ATOM 2302 C CA . ARG A 1 295 ? 51.72682 34.78545 27.61178 1.000 27.62435 309 ARG A CA 1
ATOM 2303 C C . ARG A 1 295 ? 52.93018 35.01152 26.70093 1.000 31.23631 309 ARG A C 1
ATOM 2304 O O . ARG A 1 295 ? 53.94956 35.57959 27.10641 1.000 26.24658 309 ARG A O 1
ATOM 2312 N N . GLN A 1 296 ? 52.80628 34.49329 25.48040 1.000 29.54433 310 GLN A N 1
ATOM 2313 C CA . GLN A 1 296 ? 53.68701 34.79473 24.36424 1.000 27.42349 310 GLN A CA 1
ATOM 2314 C C . GLN A 1 296 ? 52.80277 34.97123 23.14369 1.000 30.50206 310 GLN A C 1
ATOM 2315 O O . GLN A 1 296 ? 51.73866 34.35011 23.04654 1.000 28.05922 310 GLN A O 1
ATOM 2321 N N . ARG A 1 297 ? 53.22502 35.85201 22.23706 1.000 28.42440 311 ARG A N 1
ATOM 2322 C CA . ARG A 1 297 ? 52.53494 36.08343 20.97445 1.000 29.36657 311 ARG A CA 1
ATOM 2323 C C . ARG A 1 297 ? 53.59160 36.20013 19.89395 1.000 26.96811 311 ARG A C 1
ATOM 2324 O O . ARG A 1 297 ? 54.65489 36.75978 20.14510 1.000 27.28544 311 ARG A O 1
ATOM 2332 N N . GLY A 1 298 ? 53.31197 35.69028 18.70089 1.000 25.53753 312 GLY A N 1
ATOM 2333 C CA . GLY A 1 298 ? 54.34383 35.75667 17.68565 1.000 25.10692 312 GLY A CA 1
ATOM 2334 C C . GLY A 1 298 ? 53.83292 35.43031 16.30229 1.000 26.74126 312 GLY A C 1
ATOM 2335 O O . GLY A 1 298 ? 52.62786 35.30584 16.06976 1.000 26.02764 312 GLY A O 1
ATOM 2336 N N . TYR A 1 299 ? 54.77815 35.28744 15.37129 1.000 27.33535 313 TYR A N 1
ATOM 2337 C CA . TYR A 1 299 ? 54.46488 34.93918 13.99400 1.000 24.80673 313 TYR A CA 1
ATOM 2338 C C . TYR A 1 299 ? 54.94835 33.52264 13.67724 1.000 27.92010 313 TYR A C 1
ATOM 2339 O O . TYR A 1 299 ? 55.87689 33.01298 14.30739 1.000 26.43818 313 TYR A O 1
ATOM 2348 N N . PHE A 1 300 ? 54.28396 32.87658 12.71519 1.000 28.71358 314 PHE A N 1
ATOM 2349 C CA . PHE A 1 300 ? 54.74309 31.58637 12.21892 1.000 28.19000 314 PHE A CA 1
ATOM 2350 C C . PHE A 1 300 ? 55.96334 31.77542 11.32730 1.000 31.14964 314 PHE A C 1
ATOM 2351 O O . PHE A 1 300 ? 56.05088 32.74310 10.56604 1.000 29.97630 314 PHE A O 1
ATOM 2359 N N . ALA A 1 301 ? 56.88844 30.82176 11.39845 1.000 28.21154 315 ALA A N 1
ATOM 2360 C CA . ALA A 1 301 ? 58.02875 30.77317 10.49017 1.000 33.09953 315 ALA A CA 1
ATOM 2361 C C . ALA A 1 301 ? 58.41949 29.31708 10.35170 1.000 34.78692 315 ALA A C 1
ATOM 2362 O O . ALA A 1 301 ? 58.75878 28.68781 11.35612 1.000 32.84408 315 ALA A O 1
ATOM 2364 N N . TYR A 1 302 ? 58.35246 28.78144 9.13245 1.000 32.04591 316 TYR A N 1
ATOM 2365 C CA . TYR A 1 302 ? 58.54300 27.34897 8.94028 1.000 36.31074 316 TYR A CA 1
ATOM 2366 C C . TYR A 1 302 ? 58.97210 27.08282 7.50389 1.000 36.70214 316 TYR A C 1
ATOM 2367 O O . TYR A 1 302 ? 58.75110 27.90089 6.60957 1.000 35.70420 316 TYR A O 1
ATOM 2376 N N . ALA A 1 303 ? 59.59120 25.92605 7.29120 1.000 37.61558 317 ALA A N 1
ATOM 2377 C CA . ALA A 1 303 ? 60.03861 25.56883 5.95118 1.000 39.28137 317 ALA A CA 1
ATOM 2378 C C . ALA A 1 303 ? 58.89193 24.98325 5.13905 1.000 44.64680 317 ALA A C 1
ATOM 2379 O O . ALA A 1 303 ? 58.06377 24.22483 5.65175 1.000 38.48277 317 ALA A O 1
ATOM 2381 N N . SER A 1 304 ? 58.83352 25.35840 3.86684 1.000 45.03326 318 SER A N 1
ATOM 2382 C CA . SER A 1 304 ? 57.95858 24.69591 2.91470 1.000 52.53839 318 SER A CA 1
ATOM 2383 C C . SER A 1 304 ? 58.66601 24.63423 1.56392 1.000 52.34543 318 SER A C 1
ATOM 2384 O O . SER A 1 304 ? 59.64001 25.34767 1.31018 1.000 48.20891 318 SER A O 1
ATOM 2387 N N . ASN A 1 305 ? 58.19217 23.73706 0.71114 1.000 53.11410 319 ASN A N 1
ATOM 2388 C CA . ASN A 1 305 ? 58.70118 23.65111 -0.65632 1.000 56.50667 319 ASN A CA 1
ATOM 2389 C C . ASN A 1 305 ? 57.93593 24.68835 -1.47130 1.000 55.26867 319 ASN A C 1
ATOM 2390 O O . ASN A 1 305 ? 56.76071 24.49325 -1.78424 1.000 56.98703 319 ASN A O 1
ATOM 2395 N N . HIS A 1 306 ? 58.57953 25.82501 -1.76582 1.000 48.33810 320 HIS A N 1
ATOM 2396 C CA . HIS A 1 306 ? 57.95433 26.87891 -2.55831 1.000 47.90965 320 HIS A CA 1
ATOM 2397 C C . HIS A 1 306 ? 59.01170 27.62791 -3.37421 1.000 45.55585 320 HIS A C 1
ATOM 2398 O O . HIS A 1 306 ? 60.21423 27.37662 -3.26459 1.000 42.75432 320 HIS A O 1
ATOM 2405 N N . TYR A 1 307 ? 58.54729 28.53674 -4.22463 1.000 42.36984 321 TYR A N 1
ATOM 2406 C CA . TYR A 1 307 ? 59.41896 29.08831 -5.25452 1.000 41.79094 321 TYR A CA 1
ATOM 2407 C C . TYR A 1 307 ? 60.25748 30.24312 -4.73266 1.000 48.65624 321 TYR A C 1
ATOM 2408 O O . TYR A 1 307 ? 59.86939 30.96428 -3.81015 1.000 50.64518 321 TYR A O 1
ATOM 2417 N N . GL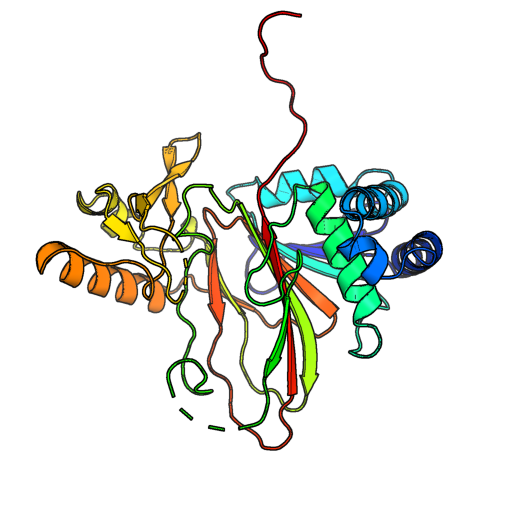N A 1 308 ? 61.42910 30.39643 -5.34215 1.000 42.73882 322 GLN A N 1
ATOM 2418 C CA . GLN A 1 308 ? 62.37558 31.45504 -5.03866 1.000 47.59228 322 GLN A CA 1
ATOM 2419 C C . GLN A 1 308 ? 63.02436 31.88487 -6.34616 1.000 47.14769 322 GLN A C 1
ATOM 2420 O O . GLN A 1 308 ? 63.04031 31.13620 -7.32685 1.000 41.88642 322 GLN A O 1
ATOM 2426 N N . THR A 1 309 ? 63.54209 33.10292 -6.36471 1.000 42.91124 323 THR A N 1
ATOM 2427 C CA . THR A 1 309 ? 64.21971 33.61490 -7.54506 1.000 45.42108 323 THR A CA 1
ATOM 2428 C C . THR A 1 309 ? 65.71435 33.74899 -7.27420 1.000 50.94566 323 THR A C 1
ATOM 2429 O O . THR A 1 309 ? 66.16376 33.79221 -6.12127 1.000 51.26966 323 THR A O 1
ATOM 2433 N N . HIS A 1 310 ? 66.48105 33.77021 -8.36689 1.000 46.73571 324 HIS A N 1
ATOM 2434 C CA . HIS A 1 310 ? 67.93665 33.87323 -8.32714 1.000 47.90149 324 HIS A CA 1
ATOM 2435 C C . HIS A 1 310 ? 68.58025 32.70213 -7.59108 1.000 48.62125 324 HIS A C 1
ATOM 2436 O O . HIS A 1 310 ? 67.91667 31.70350 -7.28777 1.000 53.04996 324 HIS A O 1
ATOM 2443 N N . GLN A 1 311 ? 69.87706 32.80407 -7.32644 1.000 50.12620 325 GLN A N 1
ATOM 2444 C CA . GLN A 1 311 ? 70.63040 31.69881 -6.75187 1.000 49.30025 325 GLN A CA 1
ATOM 2445 C C . GLN A 1 311 ? 71.34693 32.14980 -5.48072 1.000 56.16881 325 GLN A C 1
ATOM 2446 O O . GLN A 1 311 ? 71.34933 33.34710 -5.14291 1.000 56.50360 325 GLN A O 1
#

Radius of gyration: 19.4 Å; Cα contacts (8 Å, |Δi|>4): 606; chains: 1; bounding box: 46×49×58 Å